Protein AF-A0A482RH76-F1 (afdb_monomer_lite)

Sequence (241 aa):
MILLTIILFGVFLQAEFEDDAPYLKQRLLTRIGVLIIIVFAVILYLVRFCISSNVQNIARGIIYVMVSMLANWRLLYDVNYLTYVRRYAIWEFGHKMLFACFDQHFVRLAVFNVIDTLISSGMSIFIRAGTEEFPYRWVAFTLIWFTVFPFMTELSMRHTFARKCDLYIARMIAEEVTRLHRFVLNSTRDMVIVHGMDASASVLYVSRACGSMLGYHQRDLLHRSLVELVHPQDVWKARVL

Secondary structure (DSSP, 8-state):
-HHHHHHHHHHHHHTTSS---TTHHHHHHHHHHHHHHHHHHHHHHHTTTTS-HHHHHHHHHHHHHHHHHHHHHHHTT-S-HHHHHHHHHHHHHHHHHHHHTT---HHHHHHHHHHHHHHHHHHHHHH-S---S-THHHHHHHHHHHHHHHHHHHHHHHHHHHHHHHHHHHHHHHHHHHHHHHHHHHH-SS--EEE-SSTT-BEEEE-THHHHHHS--HHHHTT-BGGGTS-TTTHHHHTT-

Foldseek 3Di:
DVVVLVVVVVVVVVVPVVDPDPPPVVLVVLVVQLVVLVVVLVVLVVCVVVDDPVVSVVSVVVSLVSNLVSLVVNLVRDPDPVCSLVVVLVVVVSSLVVVVVPDPDLVCSLVVLVVSLVVVVVVVVVPDPDDDDDSCPSSVVSVCCSVVVSVVVVVVVVVVVVVVVVVVVVVVVVVVVVVVVLVVLQPDLDKDFQFDPDLQRFTCFIHCNCCVPVVDGRVVRHRHRPLVVDDPVCSVVVSVD

Structure (mmCIF, N/CA/C/O backbone):
data_AF-A0A482RH76-F1
#
_entry.id   AF-A0A482RH76-F1
#
loop_
_atom_site.group_PDB
_atom_site.id
_atom_site.type_symbol
_atom_site.label_atom_id
_atom_site.label_alt_id
_atom_site.label_comp_id
_atom_site.label_asym_id
_atom_site.label_entity_id
_atom_site.label_seq_id
_atom_site.pdbx_PDB_ins_code
_atom_site.Cartn_x
_atom_site.Cartn_y
_atom_site.Cartn_z
_atom_site.occupancy
_atom_site.B_iso_or_equiv
_atom_site.auth_seq_id
_atom_site.auth_comp_id
_atom_site.auth_asym_id
_atom_site.auth_atom_id
_atom_site.pdbx_PDB_model_num
ATOM 1 N N . MET A 1 1 ? 16.472 -6.129 -4.309 1.00 50.31 1 MET A N 1
ATOM 2 C CA . MET A 1 1 ? 16.147 -5.544 -5.630 1.00 50.31 1 MET A CA 1
ATOM 3 C C . MET A 1 1 ? 17.331 -4.849 -6.290 1.00 50.31 1 MET A C 1
ATOM 5 O O . MET A 1 1 ? 17.736 -5.333 -7.328 1.00 50.31 1 MET A O 1
ATOM 9 N N . ILE A 1 2 ? 17.935 -3.806 -5.702 1.00 52.50 2 ILE A N 1
ATOM 10 C CA . ILE A 1 2 ? 19.075 -3.076 -6.312 1.00 52.50 2 ILE A CA 1
ATOM 11 C C . ILE A 1 2 ? 20.235 -4.014 -6.702 1.00 52.50 2 ILE A C 1
ATOM 13 O O . ILE A 1 2 ? 20.750 -3.935 -7.812 1.00 52.50 2 ILE A O 1
ATOM 17 N N . LEU A 1 3 ? 20.585 -4.960 -5.824 1.00 52.88 3 LEU A N 1
ATOM 18 C CA . LEU A 1 3 ? 21.623 -5.963 -6.090 1.00 52.88 3 LEU A CA 1
ATOM 19 C C . LEU A 1 3 ? 21.294 -6.852 -7.306 1.00 52.88 3 LEU A C 1
ATOM 21 O O . LEU A 1 3 ? 22.168 -7.141 -8.113 1.00 52.88 3 LEU A O 1
ATOM 25 N N . LEU A 1 4 ? 20.023 -7.235 -7.472 1.00 51.69 4 LEU A N 1
ATOM 26 C CA . LEU A 1 4 ? 19.555 -8.048 -8.600 1.00 51.69 4 LEU A CA 1
ATOM 27 C C . LEU A 1 4 ? 19.667 -7.271 -9.920 1.00 51.69 4 LEU A C 1
ATOM 29 O O . LEU A 1 4 ? 20.080 -7.835 -10.927 1.00 51.69 4 LEU A O 1
ATOM 33 N N . THR A 1 5 ? 19.359 -5.970 -9.900 1.00 56.72 5 THR A N 1
ATOM 34 C CA . THR A 1 5 ? 19.525 -5.080 -11.057 1.00 56.72 5 THR A CA 1
ATOM 35 C C . THR A 1 5 ? 20.991 -4.974 -11.475 1.00 56.72 5 THR A C 1
ATOM 37 O O . THR A 1 5 ? 21.294 -5.054 -12.662 1.00 56.72 5 THR A O 1
ATOM 40 N N . ILE A 1 6 ? 21.904 -4.835 -10.509 1.00 62.53 6 ILE A N 1
ATOM 41 C CA . ILE A 1 6 ? 23.349 -4.758 -10.770 1.00 62.53 6 ILE A CA 1
ATOM 42 C C . ILE A 1 6 ? 23.863 -6.075 -11.367 1.00 62.53 6 ILE A C 1
ATOM 44 O O . ILE A 1 6 ? 24.620 -6.049 -12.332 1.00 62.53 6 ILE A O 1
ATOM 48 N N . ILE A 1 7 ? 23.416 -7.221 -10.843 1.00 65.00 7 ILE A N 1
ATOM 49 C CA . ILE A 1 7 ? 23.811 -8.548 -11.338 1.00 65.00 7 ILE A CA 1
ATOM 50 C C . ILE A 1 7 ? 23.298 -8.782 -12.765 1.00 65.00 7 ILE A C 1
ATOM 52 O O . ILE A 1 7 ? 24.076 -9.171 -13.632 1.00 65.00 7 ILE A O 1
ATOM 56 N N . LEU A 1 8 ? 22.020 -8.494 -13.039 1.00 57.03 8 LEU A N 1
ATOM 57 C CA . LEU A 1 8 ? 21.445 -8.605 -14.387 1.00 57.03 8 LEU A CA 1
ATOM 58 C C . LEU A 1 8 ? 22.170 -7.703 -15.393 1.00 57.03 8 LEU A C 1
ATOM 60 O O . LEU A 1 8 ? 22.437 -8.119 -16.519 1.00 57.03 8 LEU A O 1
ATOM 64 N N . PHE A 1 9 ? 22.537 -6.492 -14.975 1.00 64.19 9 PHE A N 1
ATOM 65 C CA . PHE A 1 9 ? 23.311 -5.566 -15.795 1.00 64.19 9 PHE A CA 1
ATOM 66 C C . PHE A 1 9 ? 24.746 -6.062 -16.042 1.00 64.19 9 PHE A C 1
ATOM 68 O O . PHE A 1 9 ? 25.260 -5.929 -17.150 1.00 64.19 9 PHE A O 1
ATOM 75 N N . GLY A 1 10 ? 25.380 -6.684 -15.044 1.00 65.19 10 GLY A N 1
ATOM 76 C CA . GLY A 1 10 ? 26.703 -7.301 -15.174 1.00 65.19 10 GLY A CA 1
ATOM 77 C C . GLY A 1 10 ? 26.719 -8.475 -16.157 1.00 65.19 10 GLY A C 1
ATOM 78 O O . GLY A 1 10 ? 27.551 -8.504 -17.060 1.00 65.19 10 GLY A O 1
ATOM 79 N N . VAL A 1 11 ? 25.749 -9.389 -16.048 1.00 64.62 11 VAL A N 1
ATOM 80 C CA . VAL A 1 11 ? 25.579 -10.512 -16.993 1.00 64.62 11 VAL A CA 1
ATOM 81 C C . VAL A 1 11 ? 25.357 -9.997 -18.418 1.00 64.62 11 VAL A C 1
ATOM 83 O O . VAL A 1 11 ? 25.908 -10.533 -19.378 1.00 64.62 11 VAL A O 1
ATOM 86 N N . PHE A 1 12 ? 24.597 -8.911 -18.561 1.00 62.53 12 PHE A N 1
ATOM 87 C CA . PHE A 1 12 ? 24.351 -8.275 -19.850 1.00 62.53 12 PHE A CA 1
ATOM 88 C C . PHE A 1 12 ? 25.605 -7.630 -20.462 1.00 62.53 12 PHE A C 1
ATOM 90 O O . PHE A 1 12 ? 25.794 -7.700 -21.674 1.00 62.53 12 PHE A O 1
ATOM 97 N N . LEU A 1 13 ? 26.478 -7.029 -19.647 1.00 63.62 13 LEU A N 1
ATOM 98 C CA . LEU A 1 13 ? 27.762 -6.497 -20.116 1.00 63.62 13 LEU A CA 1
ATOM 99 C C . LEU A 1 13 ? 28.722 -7.602 -20.571 1.00 63.62 13 LEU A C 1
ATOM 101 O O . LEU A 1 13 ? 29.500 -7.380 -21.497 1.00 63.62 13 LEU A O 1
ATOM 105 N N . GLN A 1 14 ? 28.669 -8.771 -19.930 1.00 67.00 14 GLN A N 1
ATOM 106 C CA . GLN A 1 14 ? 29.569 -9.888 -20.211 1.00 67.00 14 GLN A CA 1
ATOM 107 C C . GLN A 1 14 ? 29.262 -10.568 -21.554 1.00 67.00 14 GLN A C 1
ATOM 109 O O . GLN A 1 14 ? 30.185 -10.850 -22.310 1.00 67.00 14 GLN A O 1
ATOM 114 N N . ALA A 1 15 ? 27.982 -10.742 -21.897 1.00 62.62 15 ALA A N 1
ATOM 115 C CA . ALA A 1 15 ? 27.530 -11.433 -23.113 1.00 62.62 15 ALA A CA 1
ATOM 116 C C . ALA A 1 15 ? 27.876 -10.728 -24.445 1.00 62.62 15 ALA A C 1
ATOM 118 O O . ALA A 1 15 ? 27.458 -11.169 -25.510 1.00 62.62 15 ALA A O 1
ATOM 119 N N . GLU A 1 16 ? 28.579 -9.597 -24.407 1.00 60.41 16 GLU A N 1
ATOM 120 C CA . GLU A 1 16 ? 28.763 -8.708 -25.557 1.00 60.41 16 GLU A CA 1
ATOM 121 C C . GLU A 1 16 ? 30.240 -8.332 -25.786 1.00 60.41 16 GLU A C 1
ATOM 123 O O . GLU A 1 16 ? 30.539 -7.432 -26.573 1.00 60.41 16 GLU A O 1
ATOM 128 N N . PHE A 1 17 ? 31.163 -8.984 -25.071 1.00 61.78 17 PHE A N 1
ATOM 129 C CA . PHE A 1 17 ? 32.606 -8.962 -25.351 1.00 61.78 17 PHE A CA 1
ATOM 130 C C . PHE A 1 17 ? 33.061 -10.133 -26.233 1.00 61.78 17 PHE A C 1
ATOM 132 O O . PHE A 1 17 ? 34.193 -10.120 -26.702 1.00 61.78 17 PHE A O 1
ATOM 139 N N . GLU A 1 18 ? 32.193 -11.118 -26.473 1.00 62.50 18 GLU A N 1
ATOM 140 C CA . GLU A 1 18 ? 32.505 -12.297 -27.293 1.00 62.50 18 GLU A CA 1
ATOM 141 C C . GLU A 1 18 ? 32.272 -12.073 -28.801 1.00 62.50 18 GLU A C 1
ATOM 143 O O . GLU A 1 18 ? 32.766 -12.851 -29.609 1.00 62.50 18 GLU A O 1
ATOM 148 N N . ASP A 1 19 ? 31.576 -10.998 -29.195 1.00 62.03 19 ASP A N 1
ATOM 149 C CA . ASP A 1 19 ? 31.253 -10.703 -30.598 1.00 62.03 19 ASP A CA 1
ATOM 150 C C . ASP A 1 19 ? 32.249 -9.709 -31.226 1.00 62.03 19 ASP A C 1
ATOM 152 O O . ASP A 1 19 ? 32.269 -8.524 -30.879 1.00 62.03 19 ASP A O 1
ATOM 156 N N . ASP A 1 20 ? 32.999 -10.166 -32.233 1.00 63.78 20 ASP A N 1
ATOM 157 C CA . ASP A 1 20 ? 33.937 -9.382 -33.060 1.00 63.78 20 ASP A CA 1
ATOM 158 C C . ASP A 1 20 ? 33.186 -8.528 -34.115 1.00 63.78 20 ASP A C 1
ATOM 160 O O . ASP A 1 20 ? 33.391 -8.599 -35.328 1.00 63.78 20 ASP A O 1
ATOM 164 N N . ALA A 1 21 ? 32.193 -7.768 -33.648 1.00 64.31 21 ALA A N 1
ATOM 165 C CA . ALA A 1 21 ? 31.202 -7.115 -34.493 1.00 64.31 21 ALA A CA 1
ATOM 166 C C . ALA A 1 21 ? 31.658 -5.739 -35.030 1.00 64.31 21 ALA A C 1
ATOM 168 O O . ALA A 1 21 ? 32.340 -4.973 -34.334 1.00 64.31 21 ALA A O 1
ATOM 169 N N . PRO A 1 22 ? 31.204 -5.344 -36.238 1.00 67.88 22 PRO A N 1
ATOM 170 C CA . PRO A 1 22 ? 31.383 -3.983 -36.735 1.00 67.88 22 PRO A CA 1
ATOM 171 C C . PRO A 1 22 ? 30.736 -2.966 -35.773 1.00 67.88 22 PRO A C 1
ATOM 173 O O . PRO A 1 22 ? 29.743 -3.261 -35.108 1.00 67.88 22 PRO A O 1
ATOM 176 N N . TYR A 1 23 ? 31.294 -1.751 -35.706 1.00 74.31 23 TYR A N 1
ATOM 177 C CA . TYR A 1 23 ? 30.846 -0.646 -34.831 1.00 74.31 23 TYR A CA 1
ATOM 178 C C . TYR A 1 23 ? 31.166 -0.785 -33.328 1.00 74.31 23 TYR A C 1
ATOM 180 O O . TYR A 1 23 ? 30.515 -0.159 -32.484 1.00 74.31 23 TYR A O 1
ATOM 188 N N . LEU A 1 24 ? 32.224 -1.530 -32.973 1.00 77.81 24 LEU A N 1
ATOM 189 C CA . LEU A 1 24 ? 32.709 -1.678 -31.591 1.00 77.81 24 LEU A CA 1
ATOM 190 C C . LEU A 1 24 ? 32.857 -0.330 -30.855 1.00 77.81 24 LEU A C 1
ATOM 192 O O . LEU A 1 24 ? 32.425 -0.201 -29.711 1.00 77.81 24 LEU A O 1
ATOM 196 N N . LYS A 1 25 ? 33.404 0.702 -31.519 1.00 80.00 25 LYS A N 1
ATOM 197 C CA . LYS A 1 25 ? 33.604 2.038 -30.924 1.00 80.00 25 LYS A CA 1
ATOM 198 C C . LYS A 1 25 ? 32.284 2.708 -30.522 1.00 80.00 25 LYS A C 1
ATOM 200 O O . LYS A 1 25 ? 32.189 3.213 -29.405 1.00 80.00 25 LYS A O 1
ATOM 205 N N . GLN A 1 26 ? 31.263 2.697 -31.388 1.00 80.62 26 GLN A N 1
ATOM 206 C CA . GLN A 1 26 ? 29.951 3.270 -31.055 1.00 80.62 26 GLN A CA 1
ATOM 207 C C . GLN A 1 26 ? 29.268 2.491 -29.922 1.00 80.62 26 GLN A C 1
ATOM 209 O O . GLN A 1 26 ? 28.715 3.099 -29.004 1.00 80.62 26 GLN A O 1
ATOM 214 N N . ARG A 1 27 ? 29.363 1.155 -29.930 1.00 75.19 27 ARG A N 1
ATOM 215 C CA . ARG A 1 27 ? 28.815 0.306 -28.858 1.00 75.19 27 ARG A CA 1
ATOM 216 C C . ARG A 1 27 ? 29.470 0.623 -27.513 1.00 75.19 27 ARG A C 1
ATOM 218 O O . ARG A 1 27 ? 28.772 0.841 -26.525 1.00 75.19 27 ARG A O 1
ATOM 225 N N . LEU A 1 28 ? 30.794 0.751 -27.483 1.00 79.81 28 LEU A N 1
ATOM 226 C CA . LEU A 1 28 ? 31.550 1.056 -26.268 1.00 79.81 28 LEU A CA 1
ATOM 227 C C . LEU A 1 28 ? 31.224 2.457 -25.718 1.00 79.81 28 LEU A C 1
ATOM 229 O O . LEU A 1 28 ? 31.026 2.610 -24.513 1.00 79.81 28 LEU A O 1
ATOM 233 N N . LEU A 1 29 ? 31.043 3.450 -26.598 1.00 83.00 29 LEU A N 1
ATOM 234 C CA . LEU A 1 29 ? 30.601 4.797 -26.220 1.00 83.00 29 LEU A CA 1
ATOM 235 C C . LEU A 1 29 ? 29.219 4.781 -25.541 1.00 83.00 29 LEU A C 1
ATOM 237 O O . LEU A 1 29 ? 29.040 5.384 -24.483 1.00 83.00 29 LEU A O 1
ATOM 241 N N . THR A 1 30 ? 28.250 4.047 -26.102 1.00 78.69 30 THR A N 1
ATOM 242 C CA . THR A 1 30 ? 26.908 3.944 -25.496 1.00 78.69 30 THR A CA 1
ATOM 243 C C . THR A 1 30 ? 26.938 3.276 -24.120 1.00 78.69 30 THR A C 1
ATOM 245 O O . THR A 1 30 ? 26.203 3.693 -23.227 1.00 78.69 30 THR A O 1
ATOM 248 N N . ARG A 1 31 ? 27.828 2.296 -23.899 1.00 74.44 31 ARG A N 1
ATOM 249 C CA . ARG A 1 31 ? 28.002 1.637 -22.590 1.00 74.44 31 ARG A CA 1
ATOM 250 C C . ARG A 1 31 ? 28.538 2.595 -21.532 1.00 74.44 31 ARG A C 1
ATOM 252 O O . ARG A 1 31 ? 28.008 2.623 -20.424 1.00 74.44 31 ARG A O 1
ATOM 259 N N . ILE A 1 32 ? 29.552 3.389 -21.880 1.00 83.50 32 ILE A N 1
ATOM 260 C CA . ILE A 1 32 ? 30.093 4.418 -20.983 1.00 83.50 32 ILE A CA 1
ATOM 261 C C . ILE A 1 32 ? 28.985 5.413 -20.617 1.00 83.50 32 ILE A C 1
ATOM 263 O O . ILE A 1 32 ? 28.810 5.719 -19.440 1.00 83.50 32 ILE A O 1
ATOM 267 N N . GLY A 1 33 ? 28.171 5.835 -21.591 1.00 83.38 33 GLY A N 1
ATOM 268 C CA . GLY A 1 33 ? 27.012 6.698 -21.346 1.00 83.38 33 GLY A CA 1
ATOM 269 C C . GLY A 1 33 ? 26.011 6.101 -20.348 1.00 83.38 33 GLY A C 1
ATOM 270 O O . GLY A 1 33 ? 25.622 6.767 -19.391 1.00 83.38 33 GLY A O 1
ATOM 271 N N . VAL A 1 34 ? 25.638 4.827 -20.513 1.00 77.00 34 VAL A N 1
ATOM 272 C CA . VAL A 1 34 ? 24.707 4.146 -19.593 1.00 77.00 34 VAL A CA 1
ATOM 273 C C . VAL A 1 34 ? 25.301 3.998 -18.188 1.00 77.00 34 VAL A C 1
ATOM 275 O O . VAL A 1 34 ? 24.602 4.245 -17.207 1.00 77.00 34 VAL A O 1
ATOM 278 N N . LEU A 1 35 ? 26.587 3.653 -18.066 1.00 79.75 35 LEU A N 1
ATOM 279 C CA . LEU A 1 35 ? 27.270 3.562 -16.769 1.00 79.75 35 LEU A CA 1
ATOM 280 C C . LEU A 1 35 ? 27.289 4.906 -16.037 1.00 79.75 35 LEU A C 1
ATOM 282 O O . LEU A 1 35 ? 26.972 4.950 -14.850 1.00 79.75 35 LEU A O 1
ATOM 286 N N . ILE A 1 36 ? 27.597 6.000 -16.741 1.00 85.69 36 ILE A N 1
ATOM 287 C CA . ILE A 1 36 ? 27.570 7.355 -16.173 1.00 85.69 36 ILE A CA 1
ATOM 288 C C . ILE A 1 36 ? 26.179 7.670 -15.619 1.00 85.69 36 ILE A C 1
ATOM 290 O O . ILE A 1 36 ? 26.059 8.173 -14.502 1.00 85.69 36 ILE A O 1
ATOM 294 N N . ILE A 1 37 ? 25.121 7.328 -16.357 1.00 81.81 37 ILE A N 1
ATOM 295 C CA . ILE A 1 37 ? 23.750 7.591 -15.916 1.00 81.81 37 ILE A CA 1
ATOM 296 C C . ILE A 1 37 ? 23.359 6.730 -14.712 1.00 81.81 37 ILE A C 1
ATOM 298 O O . ILE A 1 37 ? 22.716 7.233 -13.792 1.00 81.81 37 ILE A O 1
ATOM 302 N N . ILE A 1 38 ? 23.770 5.460 -14.667 1.00 76.62 38 ILE A N 1
ATOM 303 C CA . ILE A 1 38 ? 23.531 4.596 -13.502 1.00 76.62 38 ILE A CA 1
ATOM 304 C C . ILE A 1 38 ? 24.243 5.154 -12.268 1.00 76.62 38 ILE A C 1
ATOM 306 O O . ILE A 1 38 ? 23.627 5.265 -11.209 1.00 76.62 38 ILE A O 1
ATOM 310 N N . VAL A 1 39 ? 25.512 5.551 -12.397 1.00 82.88 39 VAL A N 1
ATOM 311 C CA . VAL A 1 39 ? 26.271 6.174 -11.301 1.00 82.88 39 VAL A CA 1
ATOM 312 C C . VAL A 1 39 ? 25.574 7.451 -10.832 1.00 82.88 39 VAL A C 1
ATOM 314 O O . VAL A 1 39 ? 25.370 7.637 -9.634 1.00 82.88 39 VAL A O 1
ATOM 317 N N . PHE A 1 40 ? 25.124 8.293 -11.761 1.00 85.81 40 PHE A N 1
ATOM 318 C CA . PHE A 1 40 ? 24.372 9.503 -11.443 1.00 85.81 40 PHE A CA 1
ATOM 319 C C . PHE A 1 40 ? 23.042 9.202 -10.725 1.00 85.81 40 PHE A C 1
ATOM 321 O O . PHE A 1 40 ? 22.706 9.862 -9.740 1.00 85.81 40 PHE A O 1
ATOM 328 N N . ALA A 1 41 ? 22.316 8.162 -11.142 1.00 78.25 41 ALA A N 1
ATOM 329 C CA . ALA A 1 41 ? 21.089 7.715 -10.484 1.00 78.25 41 ALA A CA 1
ATOM 330 C C . ALA A 1 41 ? 21.346 7.210 -9.053 1.00 78.25 41 ALA A C 1
ATOM 332 O O . ALA A 1 41 ? 20.572 7.511 -8.142 1.00 78.25 41 ALA A O 1
ATOM 333 N N . VAL A 1 42 ? 22.453 6.492 -8.831 1.00 79.94 42 VAL A N 1
ATOM 334 C CA . VAL A 1 42 ? 22.886 6.051 -7.495 1.00 79.94 42 VAL A CA 1
ATOM 335 C C . VAL A 1 42 ? 23.246 7.249 -6.614 1.00 79.94 42 VAL A C 1
ATOM 337 O O . VAL A 1 42 ? 22.816 7.301 -5.463 1.00 79.94 42 VAL A O 1
ATOM 340 N N . ILE A 1 43 ? 23.964 8.243 -7.144 1.00 85.62 43 ILE A N 1
ATOM 341 C CA . ILE A 1 43 ? 24.292 9.476 -6.411 1.00 85.62 43 ILE A CA 1
ATOM 342 C C . ILE A 1 43 ? 23.011 10.208 -5.996 1.00 85.62 43 ILE A C 1
ATOM 344 O O . ILE A 1 43 ? 22.848 10.547 -4.825 1.00 85.62 43 ILE A O 1
ATOM 348 N N . LEU A 1 44 ? 22.057 10.388 -6.913 1.00 82.50 44 LEU A N 1
ATOM 349 C CA . LEU A 1 44 ? 20.768 11.007 -6.592 1.00 82.50 44 LEU A CA 1
ATOM 350 C C . LEU A 1 44 ? 19.981 10.224 -5.538 1.00 82.50 44 LEU A C 1
ATOM 352 O O . LEU A 1 44 ? 19.305 10.824 -4.702 1.00 82.50 44 LEU A O 1
ATOM 356 N N . TYR A 1 45 ? 20.082 8.895 -5.545 1.00 78.56 45 TYR A N 1
ATOM 357 C CA . TYR A 1 45 ? 19.478 8.058 -4.515 1.00 78.56 45 TYR A CA 1
ATOM 358 C C . TYR A 1 45 ? 20.143 8.250 -3.144 1.00 78.56 45 TYR A C 1
ATOM 360 O O . TYR A 1 45 ? 19.438 8.331 -2.138 1.00 78.56 45 TYR A O 1
ATOM 368 N N . LEU A 1 46 ? 21.473 8.360 -3.086 1.00 83.81 46 LEU A N 1
ATOM 369 C CA . LEU A 1 46 ? 22.206 8.600 -1.837 1.00 83.81 46 LEU A CA 1
ATOM 370 C C . LEU A 1 46 ? 21.905 9.989 -1.254 1.00 83.81 46 LEU A C 1
ATOM 372 O O . LEU A 1 46 ? 21.732 10.126 -0.046 1.00 83.81 46 LEU A O 1
ATOM 376 N N . VAL A 1 47 ? 21.759 11.004 -2.109 1.00 89.31 47 VAL A N 1
ATOM 377 C CA . VAL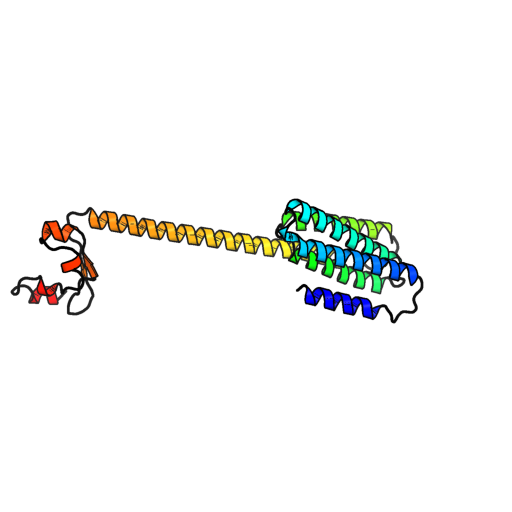 A 1 47 ? 21.508 12.401 -1.706 1.00 89.31 47 VAL A CA 1
ATOM 378 C C . VAL A 1 47 ? 20.005 12.702 -1.535 1.00 89.31 47 VAL A C 1
ATOM 380 O O . VAL A 1 47 ? 19.602 13.835 -1.277 1.00 89.31 47 VAL A O 1
ATOM 383 N N . ARG A 1 48 ? 19.132 11.685 -1.593 1.00 85.69 48 ARG A N 1
ATOM 384 C CA . ARG A 1 48 ? 17.665 11.847 -1.516 1.00 85.69 48 ARG A CA 1
ATOM 385 C C . ARG A 1 48 ? 17.145 12.518 -0.238 1.00 85.69 48 ARG A C 1
ATOM 387 O O . ARG A 1 48 ? 15.995 12.931 -0.197 1.00 85.69 48 ARG A O 1
ATOM 394 N N . PHE A 1 49 ? 17.931 12.575 0.829 1.00 86.12 49 PHE A N 1
ATOM 395 C CA . PHE A 1 49 ? 17.507 13.241 2.063 1.00 86.12 49 PHE A CA 1
ATOM 396 C C . PHE A 1 49 ? 17.772 14.751 2.036 1.00 86.12 49 PHE A C 1
ATOM 398 O O . PHE A 1 49 ? 17.159 15.486 2.800 1.00 86.12 49 PHE A O 1
ATOM 405 N N . CYS A 1 50 ? 18.629 15.218 1.124 1.00 92.88 50 CYS A N 1
ATOM 406 C CA . CYS A 1 50 ? 19.023 16.623 1.017 1.00 92.88 50 CYS A CA 1
ATOM 407 C C . CYS A 1 50 ? 18.263 17.385 -0.083 1.00 92.88 50 CYS A C 1
ATOM 409 O O . CYS A 1 50 ? 18.357 18.606 -0.159 1.00 92.88 50 CYS A O 1
ATOM 411 N N . ILE A 1 51 ? 17.540 16.684 -0.963 1.00 88.88 51 ILE A N 1
ATOM 412 C CA . ILE A 1 51 ? 16.902 17.262 -2.156 1.00 88.88 51 ILE A CA 1
ATOM 413 C C . ILE A 1 51 ? 15.382 17.249 -1.978 1.00 88.88 51 ILE A C 1
ATOM 415 O O . ILE A 1 51 ? 14.823 16.258 -1.513 1.00 88.88 51 ILE A O 1
ATOM 419 N N . SER A 1 52 ? 14.691 18.311 -2.401 1.00 90.12 52 SER A N 1
ATOM 420 C CA . SER A 1 52 ? 13.224 18.354 -2.382 1.00 90.12 52 SER A CA 1
ATOM 421 C C . SER A 1 52 ? 12.606 17.263 -3.271 1.00 90.12 52 SER A C 1
ATOM 423 O O . SER A 1 52 ? 13.137 16.910 -4.328 1.00 90.12 52 SER A O 1
ATOM 425 N N . SER A 1 53 ? 11.454 16.726 -2.862 1.00 79.88 53 SER A N 1
ATOM 426 C CA . SER A 1 53 ? 10.778 15.625 -3.567 1.00 79.88 53 SER A CA 1
ATOM 427 C C . SER A 1 53 ? 10.469 15.956 -5.033 1.00 79.88 53 SER A C 1
ATOM 429 O O . SER A 1 53 ? 10.616 15.104 -5.907 1.00 79.88 53 SER A O 1
ATOM 431 N N . ASN A 1 54 ? 10.116 17.208 -5.334 1.00 77.81 54 ASN A N 1
ATOM 432 C CA . ASN A 1 54 ? 9.837 17.660 -6.699 1.00 77.81 54 ASN A CA 1
ATOM 433 C C . ASN A 1 54 ? 11.076 17.604 -7.601 1.00 77.81 54 ASN A C 1
ATOM 435 O O . ASN A 1 54 ? 10.992 17.094 -8.718 1.00 77.81 54 ASN A O 1
ATOM 439 N N . VAL A 1 55 ? 12.232 18.061 -7.110 1.00 81.31 55 VAL A N 1
ATOM 440 C CA . VAL A 1 55 ? 13.488 18.045 -7.876 1.00 81.31 55 VAL A CA 1
ATOM 441 C C . VAL A 1 55 ? 13.956 16.612 -8.116 1.00 81.31 55 VAL A C 1
ATOM 443 O O . VAL A 1 55 ? 14.374 16.283 -9.224 1.00 81.31 55 VAL A O 1
ATOM 446 N N . GLN A 1 56 ? 13.807 15.726 -7.125 1.00 76.44 56 GLN A N 1
ATOM 447 C CA . GLN A 1 56 ? 14.114 14.304 -7.305 1.00 76.44 56 GLN A CA 1
ATOM 448 C C . GLN A 1 56 ? 13.265 13.664 -8.399 1.00 76.44 56 GLN A C 1
ATOM 450 O O . GLN A 1 56 ? 13.781 12.895 -9.205 1.00 76.44 56 GLN A O 1
ATOM 455 N N . ASN A 1 57 ? 11.974 13.987 -8.447 1.00 71.88 57 ASN A N 1
ATOM 456 C CA . ASN A 1 57 ? 11.066 13.433 -9.446 1.00 71.88 57 ASN A CA 1
ATOM 457 C C . ASN A 1 57 ? 11.432 13.895 -10.862 1.00 71.88 57 ASN A C 1
ATOM 459 O O . ASN A 1 57 ? 11.476 13.077 -11.778 1.00 71.88 57 ASN A O 1
ATOM 463 N N . ILE A 1 58 ? 11.756 15.181 -11.033 1.00 77.12 58 ILE A N 1
ATOM 464 C CA . ILE A 1 58 ? 12.199 15.723 -12.325 1.00 77.12 58 ILE A CA 1
ATOM 465 C C . ILE A 1 58 ? 13.518 15.069 -12.753 1.00 77.12 58 ILE A C 1
ATOM 467 O O . ILE A 1 58 ? 13.629 14.588 -13.878 1.00 77.12 58 ILE A O 1
ATOM 471 N N . ALA A 1 59 ? 14.497 14.982 -11.847 1.00 79.12 59 ALA A N 1
ATOM 472 C CA . ALA A 1 59 ? 15.795 14.378 -12.137 1.00 79.12 59 ALA A CA 1
ATOM 473 C C . ALA A 1 59 ? 15.676 12.894 -12.530 1.00 79.12 59 ALA A C 1
ATOM 475 O O . ALA A 1 59 ? 16.317 12.456 -13.484 1.00 79.12 59 ALA A O 1
ATOM 476 N N . ARG A 1 60 ? 14.808 12.130 -11.851 1.00 74.50 60 ARG A N 1
ATOM 477 C CA . ARG A 1 60 ? 14.504 10.734 -12.212 1.00 74.50 60 ARG A CA 1
ATOM 478 C C . ARG A 1 60 ? 13.866 10.626 -13.596 1.00 74.50 60 ARG A C 1
ATOM 480 O O . ARG A 1 60 ? 14.253 9.746 -14.359 1.00 74.50 60 ARG A O 1
ATOM 487 N N . GLY A 1 61 ? 12.938 11.526 -13.928 1.00 72.75 61 GLY A N 1
ATOM 488 C CA . GLY A 1 61 ? 12.333 11.589 -15.260 1.00 72.75 61 GLY A CA 1
ATOM 489 C C . GLY A 1 61 ? 13.372 11.837 -16.357 1.00 72.75 61 GLY A C 1
ATOM 490 O O . GLY A 1 61 ? 13.403 11.113 -17.348 1.00 72.75 61 GLY A O 1
ATOM 491 N N . ILE A 1 62 ? 14.280 12.797 -16.150 1.00 77.31 62 ILE A N 1
ATOM 492 C CA . ILE A 1 62 ? 15.361 13.112 -17.101 1.00 77.31 62 ILE A CA 1
ATOM 493 C C . ILE A 1 62 ? 16.303 11.918 -17.284 1.00 77.31 62 ILE A C 1
ATOM 495 O O . ILE A 1 62 ? 16.600 11.545 -18.418 1.00 77.31 62 ILE A O 1
ATOM 499 N N . ILE A 1 63 ? 16.740 11.294 -16.185 1.00 78.19 63 ILE A N 1
ATOM 500 C CA . ILE A 1 63 ? 17.582 10.091 -16.222 1.00 78.19 63 ILE A CA 1
ATOM 501 C C . ILE A 1 63 ? 16.925 8.997 -17.054 1.00 78.19 63 ILE A C 1
ATOM 503 O O . ILE A 1 63 ? 17.570 8.428 -17.930 1.00 78.19 63 ILE A O 1
ATOM 507 N N . TYR A 1 64 ? 15.645 8.723 -16.809 1.00 70.19 64 TYR A N 1
ATOM 508 C CA . TYR A 1 64 ? 14.920 7.689 -17.532 1.00 70.19 64 TYR A CA 1
ATOM 509 C C . TYR A 1 64 ? 14.890 7.976 -19.034 1.00 70.19 64 TYR A C 1
ATOM 511 O O . TYR A 1 64 ? 15.205 7.097 -19.837 1.00 70.19 64 TYR A O 1
ATOM 519 N N . VAL A 1 65 ? 14.536 9.206 -19.422 1.00 72.56 65 VAL A N 1
ATOM 520 C CA . VAL A 1 65 ? 14.495 9.606 -20.835 1.00 72.56 65 VAL A CA 1
ATOM 521 C C . VAL A 1 65 ? 15.875 9.438 -21.468 1.00 72.56 65 VAL A C 1
ATOM 523 O O . VAL A 1 65 ? 15.978 8.852 -22.541 1.00 72.56 65 VAL A O 1
ATOM 526 N N . MET A 1 66 ? 16.947 9.850 -20.785 1.00 75.38 66 MET A N 1
ATOM 527 C CA . MET A 1 66 ? 18.314 9.672 -21.283 1.00 75.38 66 MET A CA 1
ATOM 528 C C . MET A 1 66 ? 18.709 8.198 -21.443 1.00 75.38 66 MET A C 1
ATOM 530 O O . MET A 1 66 ? 19.311 7.847 -22.457 1.00 75.38 66 MET A O 1
ATOM 534 N N . VAL A 1 67 ? 18.353 7.321 -20.496 1.00 74.44 67 VAL A N 1
ATOM 535 C CA . VAL A 1 67 ? 18.602 5.872 -20.619 1.00 74.44 67 VAL A CA 1
ATOM 536 C C . VAL A 1 67 ? 17.812 5.280 -21.785 1.00 74.44 67 VAL A C 1
ATOM 538 O O . VAL A 1 67 ? 18.379 4.514 -22.561 1.00 74.44 67 VAL A O 1
ATOM 541 N N . SER A 1 68 ? 16.538 5.653 -21.946 1.00 70.56 68 SER A N 1
ATOM 542 C CA . SER A 1 68 ? 15.694 5.197 -23.061 1.00 70.56 68 SER A CA 1
ATOM 543 C C . SER A 1 68 ? 16.263 5.659 -24.410 1.00 70.56 68 SER A C 1
ATOM 545 O O . SER A 1 68 ? 16.420 4.859 -25.333 1.00 70.56 68 SER A O 1
ATOM 547 N N . MET A 1 69 ? 16.694 6.921 -24.512 1.00 70.81 69 MET A N 1
ATOM 548 C CA . MET A 1 69 ? 17.335 7.458 -25.717 1.00 70.81 69 MET A CA 1
ATOM 549 C C . MET A 1 69 ? 18.658 6.758 -26.038 1.00 70.81 69 MET A C 1
ATOM 551 O O . MET A 1 69 ? 18.876 6.396 -27.189 1.00 70.81 69 MET A O 1
ATOM 555 N N . LEU A 1 70 ? 19.529 6.523 -25.051 1.00 72.00 70 LEU A N 1
ATOM 556 C CA . LEU A 1 70 ? 20.797 5.811 -25.262 1.00 72.00 70 LEU A CA 1
ATOM 557 C C . LEU A 1 70 ? 20.593 4.340 -25.623 1.00 72.00 70 LEU A C 1
ATOM 559 O O . LEU A 1 70 ? 21.342 3.804 -26.440 1.00 72.00 70 LEU A O 1
ATOM 563 N N . ALA A 1 71 ? 19.578 3.696 -25.048 1.00 67.19 71 ALA A N 1
ATOM 564 C CA . ALA A 1 71 ? 19.194 2.341 -25.415 1.00 67.19 71 ALA A CA 1
ATOM 565 C C . ALA A 1 71 ? 18.723 2.288 -26.875 1.00 67.19 71 ALA A C 1
ATOM 567 O O . ALA A 1 71 ? 19.253 1.501 -27.656 1.00 67.19 71 ALA A O 1
ATOM 568 N N . ASN A 1 72 ? 17.820 3.191 -27.272 1.00 66.62 72 ASN A N 1
ATOM 569 C CA . ASN A 1 72 ? 17.370 3.336 -28.659 1.00 66.62 72 ASN A CA 1
ATOM 570 C C . ASN A 1 72 ? 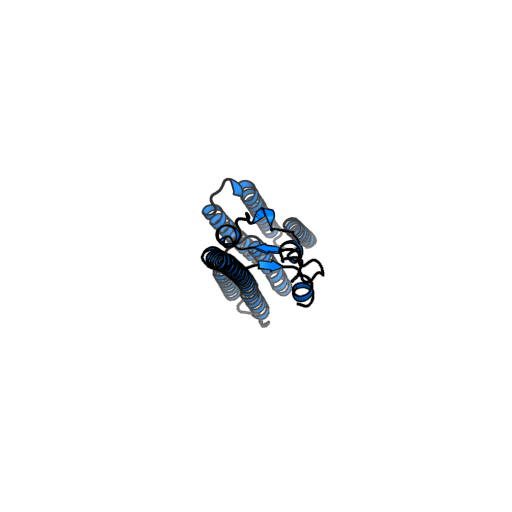18.527 3.673 -29.614 1.00 66.62 72 ASN A C 1
ATOM 572 O O . ASN A 1 72 ? 18.621 3.099 -30.696 1.00 66.62 72 ASN A O 1
ATOM 576 N N . TRP A 1 73 ? 19.452 4.542 -29.197 1.00 71.50 73 TRP A N 1
ATOM 577 C CA . TRP A 1 73 ? 20.641 4.897 -29.972 1.00 71.50 73 TRP A CA 1
ATOM 578 C C . TRP A 1 73 ? 21.559 3.698 -30.205 1.00 71.50 73 TRP A C 1
ATOM 580 O O . TRP A 1 73 ? 22.056 3.495 -31.308 1.00 71.50 73 TRP A O 1
ATOM 590 N N . ARG A 1 74 ? 21.782 2.870 -29.181 1.00 69.69 74 ARG A N 1
ATOM 591 C CA . ARG A 1 74 ? 22.595 1.653 -29.295 1.00 69.69 74 ARG A CA 1
ATOM 592 C C . ARG A 1 74 ? 21.989 0.645 -30.269 1.00 69.69 74 ARG A C 1
ATOM 594 O O . ARG A 1 74 ? 22.724 -0.021 -30.994 1.00 69.69 74 ARG A O 1
ATOM 601 N N . LEU A 1 75 ? 20.665 0.555 -30.298 1.00 64.69 75 LEU A N 1
ATOM 602 C CA . LEU A 1 75 ? 19.932 -0.403 -31.122 1.00 64.69 75 LEU A CA 1
ATOM 603 C C . LEU A 1 75 ? 20.022 -0.122 -32.628 1.00 64.69 75 LEU A C 1
ATOM 605 O O . LEU A 1 75 ? 19.849 -1.047 -33.416 1.00 64.69 75 LEU A O 1
ATOM 609 N N . LEU A 1 76 ? 20.370 1.105 -33.035 1.00 65.00 76 LEU A N 1
ATOM 610 C CA . LEU A 1 76 ? 20.662 1.445 -34.437 1.00 65.00 76 LEU A CA 1
ATOM 611 C C . LEU A 1 76 ? 21.883 0.701 -35.004 1.00 65.00 76 LEU A C 1
ATOM 613 O O . LEU A 1 76 ? 22.026 0.612 -36.220 1.00 65.00 76 LEU A O 1
ATOM 617 N N . TYR A 1 77 ? 22.748 0.158 -34.144 1.00 67.56 77 TYR A N 1
ATOM 618 C CA . TYR A 1 77 ? 24.001 -0.491 -34.536 1.00 67.56 77 TYR A CA 1
ATOM 619 C C . TYR A 1 77 ? 23.962 -2.024 -34.410 1.00 67.56 77 TYR A C 1
ATOM 621 O O . TYR A 1 77 ? 25.020 -2.662 -34.454 1.00 67.56 77 TYR A O 1
ATOM 629 N N . ASP A 1 78 ? 22.785 -2.636 -34.212 1.00 66.69 78 ASP A N 1
ATOM 630 C CA . ASP A 1 78 ? 22.646 -4.099 -34.179 1.00 66.69 78 ASP A CA 1
ATOM 631 C C . ASP A 1 78 ? 22.262 -4.658 -35.559 1.00 66.69 78 ASP A C 1
ATOM 633 O O . ASP A 1 78 ? 21.316 -4.200 -36.203 1.00 66.69 78 ASP A O 1
ATOM 637 N N . VAL A 1 79 ? 23.031 -5.641 -36.035 1.00 63.94 79 VAL A N 1
ATOM 638 C CA . VAL A 1 79 ? 22.946 -6.148 -37.419 1.00 63.94 79 VAL A CA 1
ATOM 639 C C . VAL A 1 79 ? 21.796 -7.152 -37.571 1.00 63.94 79 VAL A C 1
ATOM 641 O O . VAL A 1 79 ? 21.175 -7.232 -38.629 1.00 63.94 79 VAL A O 1
ATOM 644 N N . ASN A 1 80 ? 21.456 -7.882 -36.501 1.00 73.19 80 ASN A N 1
ATOM 645 C CA . ASN A 1 80 ? 20.434 -8.931 -36.516 1.00 73.19 80 ASN A CA 1
ATOM 646 C C . ASN A 1 80 ? 19.082 -8.447 -35.969 1.00 73.19 80 ASN A C 1
ATOM 648 O O . ASN A 1 80 ? 18.946 -8.177 -34.777 1.00 73.19 80 ASN A O 1
ATOM 652 N N . TYR A 1 81 ? 18.050 -8.420 -36.823 1.00 62.91 81 TYR A N 1
ATOM 653 C CA . TYR A 1 81 ? 16.708 -7.924 -36.475 1.00 62.91 81 TYR A CA 1
ATOM 654 C C . TYR A 1 81 ? 15.995 -8.753 -35.393 1.00 62.91 81 TYR A C 1
ATOM 656 O O . TYR A 1 81 ? 15.378 -8.202 -34.484 1.00 62.91 81 TYR A O 1
ATOM 664 N N . LEU A 1 82 ? 16.098 -10.083 -35.448 1.00 58.81 82 LEU A N 1
ATOM 665 C CA . LEU A 1 82 ? 15.430 -10.954 -34.474 1.00 58.81 82 LEU A CA 1
ATOM 666 C C . LEU A 1 82 ? 16.041 -10.793 -33.071 1.00 58.81 82 LEU A C 1
ATOM 668 O O . LEU A 1 82 ? 15.343 -10.697 -32.059 1.00 58.81 82 LEU A O 1
ATOM 672 N N . THR A 1 83 ? 17.371 -10.698 -33.030 1.00 64.62 83 THR A N 1
ATOM 673 C CA . THR A 1 83 ? 18.142 -10.392 -31.824 1.00 64.62 83 THR A CA 1
ATOM 674 C C . THR A 1 83 ? 17.818 -8.985 -31.315 1.00 64.62 83 THR A C 1
ATOM 676 O O . THR A 1 83 ? 17.691 -8.795 -30.106 1.00 64.62 83 THR A O 1
ATOM 679 N N . TYR A 1 84 ? 17.580 -8.035 -32.226 1.00 66.62 84 TYR A N 1
ATOM 680 C CA . TYR A 1 84 ? 17.130 -6.673 -31.935 1.00 66.62 84 TYR A CA 1
ATOM 681 C C . TYR A 1 84 ? 15.773 -6.645 -31.218 1.00 66.62 84 TYR A C 1
ATOM 683 O O . TYR A 1 84 ? 15.692 -6.072 -30.133 1.00 66.62 84 TYR A O 1
ATOM 691 N N . VAL A 1 85 ? 14.737 -7.322 -31.733 1.00 61.94 85 VAL A N 1
ATOM 692 C CA . VAL A 1 85 ? 13.396 -7.311 -31.107 1.00 61.94 85 VAL A CA 1
ATOM 693 C C . VAL A 1 85 ? 13.442 -7.927 -29.709 1.00 61.94 85 VAL A C 1
ATOM 695 O O . VAL A 1 85 ? 12.884 -7.380 -28.757 1.00 61.94 85 VAL A O 1
ATOM 698 N N . ARG A 1 86 ? 14.158 -9.046 -29.553 1.00 62.19 86 ARG A N 1
ATOM 699 C CA . ARG A 1 86 ? 14.247 -9.750 -28.268 1.00 62.19 86 ARG A CA 1
ATOM 700 C C . ARG A 1 86 ? 15.044 -8.963 -27.226 1.00 62.19 86 ARG A C 1
ATOM 702 O O . ARG A 1 86 ? 14.606 -8.865 -26.082 1.00 62.19 86 ARG A O 1
ATOM 709 N N . ARG A 1 87 ? 16.199 -8.397 -27.600 1.00 64.56 87 ARG A N 1
ATOM 710 C CA . ARG A 1 87 ? 17.022 -7.579 -26.690 1.00 64.56 87 ARG A CA 1
ATOM 711 C C . ARG A 1 87 ? 16.307 -6.283 -26.312 1.00 64.56 87 ARG A C 1
ATOM 713 O O . ARG A 1 87 ? 16.354 -5.905 -25.144 1.00 64.56 87 ARG A O 1
ATOM 720 N N . TYR A 1 88 ? 15.600 -5.662 -27.257 1.00 67.69 88 TYR A N 1
ATOM 721 C CA . TYR A 1 88 ? 14.794 -4.471 -27.001 1.00 67.69 88 TYR A CA 1
ATOM 722 C C . TYR A 1 88 ? 13.683 -4.738 -25.984 1.00 67.69 88 TYR A C 1
ATOM 724 O O . TYR A 1 88 ? 13.615 -4.048 -24.972 1.00 67.69 88 TYR A O 1
ATOM 732 N N . ALA A 1 89 ? 12.887 -5.790 -26.193 1.00 63.69 89 ALA A N 1
ATOM 733 C CA . ALA A 1 89 ? 11.779 -6.129 -25.302 1.00 63.69 89 ALA A CA 1
ATOM 734 C C . ALA A 1 89 ? 12.249 -6.454 -23.872 1.00 63.69 89 ALA A C 1
ATOM 736 O O . ALA A 1 89 ? 11.656 -5.985 -22.901 1.00 63.69 89 ALA A O 1
ATOM 737 N N . ILE A 1 90 ? 13.342 -7.216 -23.721 1.00 65.62 90 ILE A N 1
ATOM 738 C CA . ILE A 1 90 ? 13.917 -7.536 -22.402 1.00 65.62 90 ILE A CA 1
ATOM 739 C C . ILE A 1 90 ? 14.409 -6.263 -21.698 1.00 65.62 90 ILE A C 1
ATOM 741 O O . ILE A 1 90 ? 14.213 -6.102 -20.492 1.00 65.62 90 ILE A O 1
ATOM 745 N N . TRP A 1 91 ? 15.030 -5.351 -22.445 1.00 65.56 91 TRP A N 1
ATOM 746 C CA . TRP A 1 91 ? 15.567 -4.109 -21.903 1.00 65.56 91 TRP A CA 1
ATOM 747 C C . TRP A 1 91 ? 14.475 -3.119 -21.496 1.00 65.56 91 TRP A C 1
ATOM 749 O O . TRP A 1 91 ? 14.494 -2.598 -20.380 1.00 65.56 91 TRP A O 1
ATOM 759 N N . GLU A 1 92 ? 13.503 -2.890 -22.377 1.00 66.44 92 GLU A N 1
ATOM 760 C CA . GLU A 1 92 ? 12.342 -2.037 -22.127 1.00 66.44 92 GLU A CA 1
ATOM 761 C C . GLU A 1 92 ? 11.578 -2.529 -20.888 1.00 66.44 92 GLU A C 1
ATOM 763 O O . GLU A 1 92 ? 11.261 -1.747 -19.987 1.00 66.44 92 GLU A O 1
ATOM 768 N N . PHE A 1 93 ? 11.386 -3.847 -20.779 1.00 64.50 93 PHE A N 1
ATOM 769 C CA . PHE A 1 93 ? 10.772 -4.474 -19.615 1.00 64.50 93 PHE A CA 1
ATOM 770 C C . PHE A 1 93 ? 11.587 -4.252 -18.333 1.00 64.50 93 PHE A C 1
ATOM 772 O O . PHE A 1 93 ? 11.032 -3.832 -17.316 1.00 64.50 93 PHE A O 1
ATOM 779 N N . GLY A 1 94 ? 12.904 -4.484 -18.373 1.00 67.81 94 GLY A N 1
ATOM 780 C CA . GLY A 1 94 ? 13.789 -4.289 -17.222 1.00 67.81 94 GLY A CA 1
ATOM 781 C C . GLY A 1 94 ? 13.813 -2.840 -16.729 1.00 67.81 94 GLY A C 1
ATOM 782 O O . GLY A 1 94 ? 13.742 -2.589 -15.524 1.00 67.81 94 GLY A O 1
ATOM 783 N N . HIS A 1 95 ? 13.845 -1.877 -17.650 1.00 65.50 95 HIS A N 1
ATOM 784 C CA . HIS A 1 95 ? 13.855 -0.451 -17.331 1.00 65.50 95 HIS A CA 1
ATOM 785 C C . HIS A 1 95 ? 12.528 0.013 -16.714 1.00 65.50 95 HIS A C 1
ATOM 787 O O . HIS A 1 95 ? 12.512 0.728 -15.708 1.00 65.50 95 HIS A O 1
ATOM 793 N N . LYS A 1 96 ? 11.402 -0.453 -17.261 1.00 66.75 96 LYS A N 1
ATOM 794 C CA . LYS A 1 96 ? 10.070 -0.150 -16.729 1.00 66.75 96 LYS A CA 1
ATOM 795 C C . LYS A 1 96 ? 9.808 -0.832 -15.383 1.00 66.75 96 LYS A C 1
ATOM 797 O O . LYS A 1 96 ? 9.249 -0.190 -14.496 1.00 66.75 96 LYS A O 1
ATOM 802 N N . MET A 1 97 ? 10.273 -2.070 -15.177 1.00 60.25 97 MET A N 1
ATOM 803 C CA . MET A 1 97 ? 10.256 -2.712 -13.853 1.00 60.25 97 MET A CA 1
ATOM 804 C C . MET A 1 97 ? 11.065 -1.914 -12.834 1.00 60.25 97 MET A C 1
ATOM 806 O O . MET A 1 97 ? 10.584 -1.678 -11.729 1.00 60.25 97 MET A O 1
ATOM 810 N N . LEU A 1 98 ? 12.273 -1.471 -13.200 1.00 62.34 98 LEU A N 1
ATOM 811 C CA . LEU A 1 98 ? 13.111 -0.671 -12.313 1.00 62.34 98 LEU A CA 1
ATOM 812 C C . LEU A 1 98 ? 12.371 0.592 -11.864 1.00 62.34 98 LEU A C 1
ATOM 814 O O . LEU A 1 98 ? 12.306 0.873 -10.673 1.00 62.34 98 LEU A O 1
ATOM 818 N N . PHE A 1 99 ? 11.772 1.317 -12.807 1.00 64.12 99 PHE A N 1
ATOM 819 C CA . PHE A 1 99 ? 11.066 2.563 -12.527 1.00 64.12 99 PHE A CA 1
ATOM 820 C C . PHE A 1 99 ? 9.787 2.351 -11.700 1.00 64.12 99 PHE A C 1
ATOM 822 O O . PHE A 1 99 ? 9.558 3.080 -10.734 1.00 64.12 99 PHE A O 1
ATOM 829 N N . ALA A 1 100 ? 9.010 1.301 -11.990 1.00 62.06 100 ALA A N 1
ATOM 830 C CA . ALA A 1 100 ? 7.829 0.932 -11.207 1.00 62.06 100 ALA A CA 1
ATOM 831 C C . ALA A 1 100 ? 8.160 0.629 -9.735 1.00 62.06 100 ALA A C 1
ATOM 833 O O . ALA A 1 100 ? 7.338 0.860 -8.854 1.00 62.06 100 ALA A O 1
ATOM 834 N N . CYS 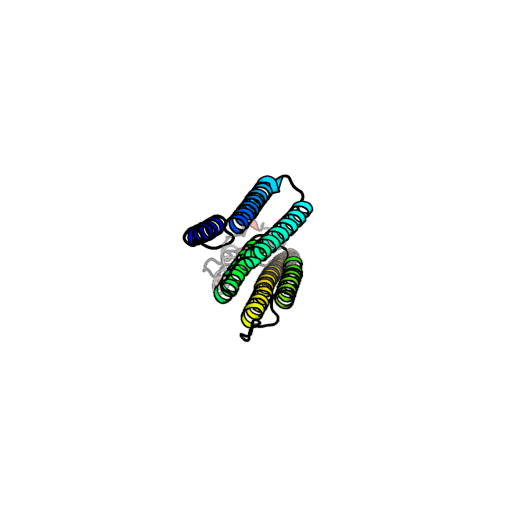A 1 101 ? 9.371 0.152 -9.447 1.00 59.84 101 CYS A N 1
ATOM 835 C CA . CYS A 1 101 ? 9.806 -0.103 -8.077 1.00 59.84 101 CYS A CA 1
ATOM 836 C C . CYS A 1 101 ? 10.204 1.162 -7.296 1.00 59.84 101 CYS A C 1
ATOM 838 O O . CYS A 1 101 ? 10.380 1.078 -6.081 1.00 59.84 101 CYS A O 1
ATOM 840 N N . PHE A 1 102 ? 10.344 2.318 -7.956 1.00 58.66 102 PHE A N 1
ATOM 841 C CA . PHE A 1 102 ? 10.776 3.572 -7.326 1.00 58.66 102 PHE A CA 1
ATOM 842 C C . PHE A 1 102 ? 9.728 4.694 -7.335 1.00 58.66 102 PHE A C 1
ATOM 844 O O . PHE A 1 102 ? 9.952 5.707 -6.661 1.00 58.66 102 PHE A O 1
ATOM 851 N N . ASP A 1 103 ? 8.613 4.550 -8.057 1.00 62.78 103 ASP A N 1
ATOM 852 C CA . ASP A 1 103 ? 7.558 5.569 -8.115 1.00 62.78 103 ASP A CA 1
ATOM 853 C C . ASP A 1 103 ? 6.387 5.244 -7.170 1.00 62.78 103 ASP A C 1
ATOM 855 O O . ASP A 1 103 ? 5.904 4.115 -7.101 1.00 62.78 103 ASP A O 1
ATOM 859 N N . GLN A 1 104 ? 5.929 6.256 -6.430 1.00 58.84 104 GLN A N 1
ATOM 860 C CA . GLN A 1 104 ? 4.776 6.175 -5.529 1.00 58.84 104 GLN A CA 1
ATOM 861 C C . GLN A 1 104 ? 3.468 6.608 -6.209 1.00 58.84 104 GLN A C 1
ATOM 863 O O . GLN A 1 104 ? 2.394 6.404 -5.642 1.00 58.84 104 GLN A O 1
ATOM 868 N N . HIS A 1 105 ? 3.521 7.222 -7.399 1.00 61.47 105 HIS A N 1
ATOM 869 C CA . HIS A 1 105 ? 2.361 7.877 -8.004 1.00 61.47 105 HIS A CA 1
ATOM 870 C C . HIS A 1 105 ? 1.952 7.279 -9.358 1.00 61.47 105 HIS A C 1
ATOM 872 O O . HIS A 1 105 ? 2.547 7.550 -10.399 1.00 61.47 105 HIS A O 1
ATOM 878 N N . PHE A 1 106 ? 0.831 6.552 -9.338 1.00 58.19 106 PHE A N 1
ATOM 879 C CA . PHE A 1 106 ? 0.232 5.837 -10.471 1.00 58.19 106 PHE A CA 1
ATOM 880 C C . PHE A 1 106 ? 0.022 6.681 -11.741 1.00 58.19 106 PHE A C 1
ATOM 882 O O . PHE A 1 106 ? 0.447 6.281 -12.821 1.00 58.19 106 PHE A O 1
ATOM 889 N N . VAL A 1 107 ? -0.607 7.859 -11.633 1.00 56.53 107 VAL A N 1
ATOM 890 C CA . VAL A 1 107 ? -1.002 8.658 -12.815 1.00 56.53 107 VAL A CA 1
ATOM 891 C C . VAL A 1 107 ? 0.216 9.106 -13.624 1.00 56.53 107 VAL A C 1
ATOM 893 O O . VAL A 1 107 ? 0.179 9.126 -14.852 1.00 56.53 107 VAL A O 1
ATOM 896 N N . ARG A 1 108 ? 1.322 9.412 -12.937 1.00 60.81 108 ARG A N 1
ATOM 897 C CA . ARG A 1 108 ? 2.578 9.789 -13.591 1.00 60.81 108 ARG A CA 1
ATOM 898 C C . ARG A 1 108 ? 3.193 8.602 -14.315 1.00 60.81 108 ARG A C 1
ATOM 900 O O . ARG A 1 108 ? 3.526 8.741 -15.485 1.00 60.81 108 ARG A O 1
ATOM 907 N N . LEU A 1 109 ? 3.245 7.439 -13.668 1.00 63.09 109 LEU A N 1
ATOM 908 C CA . LEU A 1 109 ? 3.728 6.201 -14.277 1.00 63.09 109 LEU A CA 1
ATOM 909 C C . LEU A 1 109 ? 2.915 5.811 -15.527 1.00 63.09 109 LEU A C 1
ATOM 911 O O . LEU A 1 109 ? 3.489 5.419 -16.541 1.00 63.09 109 LEU A O 1
ATOM 915 N N . ALA A 1 110 ? 1.588 5.955 -15.476 1.00 60.50 110 ALA A N 1
ATOM 916 C CA . ALA A 1 110 ? 0.690 5.616 -16.578 1.00 60.50 110 ALA A CA 1
ATOM 917 C C . ALA A 1 110 ? 0.848 6.561 -17.781 1.00 60.50 110 ALA A C 1
ATOM 919 O O . ALA A 1 110 ? 1.101 6.096 -18.891 1.00 60.50 110 ALA A O 1
ATOM 920 N N . VAL A 1 111 ? 0.761 7.881 -17.567 1.00 62.69 111 VAL A N 1
ATOM 921 C CA . VAL A 1 111 ? 0.952 8.888 -18.632 1.00 62.69 111 VAL A CA 1
ATOM 922 C C . VAL A 1 111 ? 2.322 8.726 -19.283 1.00 62.69 111 VAL A C 1
ATOM 924 O O . VAL A 1 111 ? 2.461 8.788 -20.502 1.00 62.69 111 VAL A O 1
ATOM 927 N N . PHE A 1 112 ? 3.334 8.459 -18.468 1.00 62.59 112 PHE A N 1
ATOM 928 C CA . PHE A 1 112 ? 4.696 8.298 -18.931 1.00 62.59 112 PHE A CA 1
ATOM 929 C C . PHE A 1 112 ? 4.902 7.036 -19.778 1.00 62.59 112 PHE A C 1
ATOM 931 O O . PHE A 1 112 ? 5.488 7.117 -20.854 1.00 62.59 112 PHE A O 1
ATOM 938 N N . ASN A 1 113 ? 4.358 5.890 -19.357 1.00 65.38 113 ASN A N 1
ATOM 939 C CA . ASN A 1 113 ? 4.411 4.659 -20.151 1.00 65.38 113 ASN A CA 1
ATOM 940 C C . ASN A 1 113 ? 3.680 4.801 -21.491 1.00 65.38 113 ASN A C 1
ATOM 942 O O . ASN A 1 113 ? 4.136 4.245 -22.489 1.00 65.38 113 ASN A O 1
ATOM 946 N N . VAL A 1 114 ? 2.580 5.559 -21.535 1.00 66.12 114 VAL A N 1
ATOM 947 C CA . VAL A 1 114 ? 1.881 5.870 -22.790 1.00 66.12 114 VAL A CA 1
ATOM 948 C C . VAL A 1 114 ? 2.784 6.684 -23.717 1.00 66.12 114 VAL A C 1
ATOM 950 O O . VAL A 1 114 ? 2.941 6.315 -24.877 1.00 66.12 114 VAL A O 1
ATOM 953 N N . ILE A 1 115 ? 3.432 7.737 -23.211 1.00 63.38 115 ILE A N 1
ATOM 954 C CA . ILE A 1 115 ? 4.347 8.575 -24.004 1.00 63.38 115 ILE A CA 1
ATOM 955 C C . ILE A 1 115 ? 5.534 7.756 -24.531 1.00 63.38 115 ILE A C 1
ATOM 957 O O . ILE A 1 115 ? 5.835 7.822 -25.719 1.00 63.38 115 ILE A O 1
ATOM 961 N N . ASP A 1 116 ? 6.177 6.949 -23.687 1.00 66.31 116 ASP A N 1
ATOM 962 C CA . ASP A 1 116 ? 7.316 6.109 -24.084 1.00 66.31 116 ASP A CA 1
ATOM 963 C C . ASP A 1 116 ? 6.916 5.058 -25.136 1.00 66.31 116 ASP A C 1
ATOM 965 O O . ASP A 1 116 ? 7.613 4.875 -26.134 1.00 66.31 116 ASP A O 1
ATOM 969 N N . THR A 1 117 ? 5.736 4.446 -24.990 1.00 67.50 117 THR A N 1
ATOM 970 C CA . THR A 1 117 ? 5.199 3.490 -25.975 1.00 67.50 117 THR A CA 1
ATOM 971 C C . THR A 1 117 ? 4.879 4.168 -27.309 1.00 67.50 117 THR A C 1
ATOM 973 O O . THR A 1 117 ? 5.135 3.594 -28.369 1.00 67.50 117 THR A O 1
ATOM 976 N N . LEU A 1 118 ? 4.361 5.402 -27.288 1.00 62.78 118 LEU A N 1
ATOM 977 C CA . LEU A 1 118 ? 4.112 6.191 -28.498 1.00 62.78 118 LEU A CA 1
ATOM 978 C C . LEU A 1 118 ? 5.418 6.585 -29.199 1.00 62.78 118 LEU A C 1
ATOM 980 O O . LEU A 1 118 ? 5.501 6.478 -30.421 1.00 62.78 118 LEU A O 1
ATOM 984 N N . ILE A 1 119 ? 6.449 6.982 -28.445 1.00 59.19 119 ILE A N 1
ATOM 985 C CA . ILE A 1 119 ? 7.781 7.302 -28.984 1.00 59.19 119 ILE A CA 1
ATOM 986 C C . ILE A 1 119 ? 8.421 6.052 -29.598 1.00 59.19 119 ILE A C 1
ATOM 988 O O . ILE A 1 119 ? 8.908 6.109 -30.725 1.00 59.19 119 ILE A O 1
ATOM 992 N N . SER A 1 120 ? 8.379 4.919 -28.894 1.00 63.88 120 SER A N 1
ATOM 993 C CA . SER A 1 120 ? 8.869 3.627 -29.386 1.00 63.88 120 SER A CA 1
ATOM 994 C C . SER A 1 120 ? 8.161 3.206 -30.678 1.00 63.88 120 SER A C 1
ATOM 996 O O . SER A 1 120 ? 8.808 2.894 -31.681 1.00 63.88 120 SER A O 1
ATOM 998 N N . SER A 1 121 ? 6.829 3.301 -30.693 1.00 64.81 121 SER A N 1
ATOM 999 C CA . SER A 1 121 ? 6.015 2.986 -31.869 1.00 64.81 121 SER A CA 1
ATOM 1000 C C . SER A 1 121 ? 6.347 3.915 -33.039 1.00 64.81 121 SER A C 1
ATOM 1002 O O . SER A 1 121 ? 6.580 3.436 -34.147 1.00 64.81 121 SER A O 1
ATOM 1004 N N . GLY A 1 122 ? 6.463 5.225 -32.800 1.00 61.94 122 GLY A N 1
ATOM 1005 C CA . GLY A 1 122 ? 6.868 6.198 -33.816 1.00 61.94 122 GLY A CA 1
ATOM 1006 C C . GLY A 1 122 ? 8.248 5.890 -34.400 1.00 61.94 122 GLY A C 1
ATOM 1007 O O . GLY A 1 122 ? 8.398 5.811 -35.616 1.00 61.94 122 GLY A O 1
ATOM 1008 N N . MET A 1 123 ? 9.240 5.624 -33.550 1.00 58.09 123 MET A N 1
ATOM 1009 C CA . MET A 1 123 ? 10.596 5.268 -33.985 1.00 58.09 123 MET A CA 1
ATOM 1010 C C . MET A 1 123 ? 10.618 3.964 -34.793 1.00 58.09 123 MET A C 1
ATOM 1012 O O . MET A 1 123 ? 11.328 3.882 -35.792 1.00 58.09 123 MET A O 1
ATOM 1016 N N . SER A 1 124 ? 9.808 2.966 -34.422 1.00 60.00 124 SER A N 1
ATOM 1017 C CA . SER A 1 124 ? 9.696 1.712 -35.180 1.00 60.00 124 SER A CA 1
ATOM 1018 C C . SER A 1 124 ? 9.131 1.925 -36.593 1.00 60.00 124 SER A C 1
ATOM 1020 O O . SER A 1 124 ? 9.645 1.344 -37.550 1.00 60.00 124 SER A O 1
ATOM 1022 N N . ILE A 1 125 ? 8.147 2.824 -36.736 1.00 61.91 125 ILE A N 1
ATOM 1023 C CA . ILE A 1 125 ? 7.537 3.196 -38.020 1.00 61.91 125 ILE A CA 1
ATOM 1024 C C . ILE A 1 125 ? 8.538 3.965 -38.893 1.00 61.91 125 ILE A C 1
ATOM 1026 O O . ILE A 1 125 ? 8.645 3.692 -40.086 1.00 61.91 125 ILE A O 1
ATOM 1030 N N . PHE A 1 126 ? 9.302 4.893 -38.307 1.00 56.06 126 PHE A N 1
ATOM 1031 C CA . PHE A 1 126 ? 10.307 5.673 -39.037 1.00 56.06 126 PHE A CA 1
ATOM 1032 C C . PHE A 1 126 ? 11.506 4.837 -39.502 1.00 56.06 126 PHE A C 1
ATOM 1034 O O . PHE A 1 126 ? 12.091 5.142 -40.539 1.00 56.06 126 PHE A O 1
ATOM 1041 N N . ILE A 1 127 ? 11.898 3.807 -38.745 1.00 54.38 127 ILE A N 1
ATOM 1042 C CA . ILE A 1 127 ? 13.160 3.094 -38.980 1.00 54.38 127 ILE A CA 1
ATOM 1043 C C . ILE A 1 127 ? 12.994 1.890 -39.927 1.00 54.38 127 ILE A C 1
ATOM 1045 O O . ILE A 1 127 ? 13.962 1.561 -40.613 1.00 54.38 127 ILE A O 1
ATOM 1049 N N . ARG A 1 128 ? 11.821 1.230 -40.034 1.00 52.94 128 ARG A N 1
ATOM 1050 C CA . ARG A 1 128 ? 11.649 0.061 -40.936 1.00 52.94 128 ARG A CA 1
ATOM 1051 C C . ARG A 1 128 ? 10.237 -0.108 -41.514 1.00 52.94 128 ARG A C 1
ATOM 1053 O O . ARG A 1 128 ? 9.390 -0.770 -40.927 1.00 52.94 128 ARG A O 1
ATOM 1060 N N . ALA A 1 129 ? 10.043 0.359 -42.747 1.00 47.38 129 ALA A N 1
ATOM 1061 C CA . ALA A 1 129 ? 8.854 0.111 -43.571 1.00 47.38 129 ALA A CA 1
ATOM 1062 C C . ALA A 1 129 ? 8.924 -1.193 -44.414 1.00 47.38 129 ALA A C 1
ATOM 1064 O O . ALA A 1 129 ? 8.432 -1.202 -45.538 1.00 47.38 129 ALA A O 1
ATOM 1065 N N . GLY A 1 130 ? 9.563 -2.282 -43.947 1.00 47.38 130 GLY A N 1
ATOM 1066 C CA . GLY A 1 130 ? 9.969 -3.352 -44.883 1.00 47.38 130 GLY A CA 1
ATOM 1067 C C . GLY A 1 130 ? 10.142 -4.802 -44.412 1.00 47.38 130 GLY A C 1
ATOM 1068 O O . GLY A 1 130 ? 10.814 -5.538 -45.124 1.00 47.38 130 GLY A O 1
ATOM 1069 N N . THR A 1 131 ? 9.588 -5.269 -43.287 1.00 50.47 131 THR A N 1
ATOM 1070 C CA . THR A 1 131 ? 9.662 -6.714 -42.940 1.00 50.47 131 THR A CA 1
ATOM 1071 C C . THR A 1 131 ? 8.332 -7.278 -42.428 1.00 50.47 131 THR A C 1
ATOM 1073 O O . THR A 1 131 ? 7.672 -6.634 -41.619 1.00 50.47 131 THR A O 1
ATOM 1076 N N . GLU A 1 132 ? 7.968 -8.481 -42.895 1.00 51.19 132 GLU A N 1
ATOM 1077 C CA . GLU A 1 132 ? 6.630 -9.113 -42.822 1.00 51.19 132 GLU A CA 1
ATOM 1078 C C . GLU A 1 132 ? 6.218 -9.726 -41.466 1.00 51.19 132 GLU A C 1
ATOM 1080 O O . GLU A 1 132 ? 5.084 -10.186 -41.321 1.00 51.19 132 GLU A O 1
ATOM 1085 N N . GLU A 1 133 ? 7.075 -9.744 -40.443 1.00 56.12 133 GLU A N 1
ATOM 1086 C CA . GLU A 1 133 ? 6.670 -10.279 -39.136 1.00 56.12 133 GLU A CA 1
ATOM 1087 C C . GLU A 1 133 ? 5.949 -9.227 -38.292 1.00 56.12 133 GLU A C 1
ATOM 1089 O O . GLU A 1 133 ? 6.520 -8.193 -37.959 1.00 56.12 133 GLU A O 1
ATOM 1094 N N . PHE A 1 134 ? 4.699 -9.525 -37.912 1.00 56.94 134 PHE A N 1
ATOM 1095 C CA . PHE A 1 134 ? 3.796 -8.651 -37.155 1.00 56.94 134 PHE A CA 1
ATOM 1096 C C . PHE A 1 134 ? 4.426 -8.135 -35.839 1.00 56.94 134 PHE A C 1
ATOM 1098 O O . PHE A 1 134 ? 4.387 -8.831 -34.814 1.00 56.94 134 PHE A O 1
ATOM 1105 N N . PRO A 1 135 ? 4.924 -6.883 -35.806 1.00 56.78 135 PRO A N 1
ATOM 1106 C CA . PRO A 1 135 ? 5.702 -6.344 -34.685 1.00 56.78 135 PRO A CA 1
ATOM 1107 C C . PRO A 1 135 ? 4.836 -6.007 -33.458 1.00 56.78 135 PRO A C 1
ATOM 1109 O O . PRO A 1 135 ? 5.343 -5.758 -32.364 1.00 56.78 135 PRO A O 1
ATOM 1112 N N . TYR A 1 136 ? 3.510 -6.036 -33.605 1.00 61.91 136 TYR A N 1
ATOM 1113 C CA . TYR A 1 136 ? 2.568 -5.566 -32.591 1.00 61.91 136 TYR A CA 1
ATOM 1114 C C . TYR A 1 136 ? 2.419 -6.492 -31.377 1.00 61.91 136 TYR A C 1
ATOM 1116 O O . TYR A 1 136 ? 1.902 -6.047 -30.359 1.00 61.91 136 TYR A O 1
ATOM 1124 N N . ARG A 1 137 ? 2.857 -7.761 -31.426 1.00 56.75 137 ARG A N 1
ATOM 1125 C CA . ARG A 1 137 ? 2.643 -8.712 -30.309 1.00 56.75 137 ARG A CA 1
ATOM 1126 C C . ARG A 1 13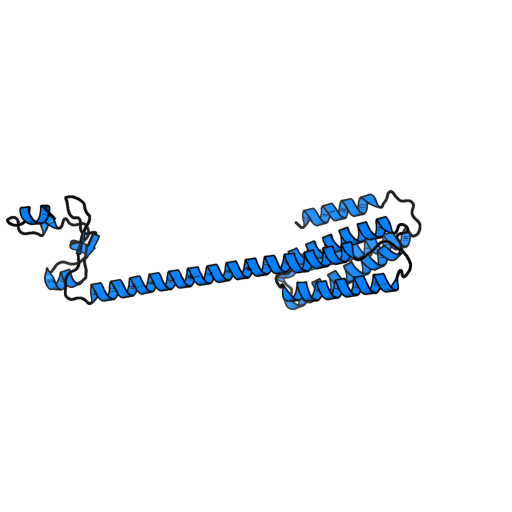7 ? 3.401 -8.308 -29.044 1.00 56.75 137 ARG A C 1
ATOM 1128 O O . ARG A 1 137 ? 2.841 -8.368 -27.953 1.00 56.75 137 ARG A O 1
ATOM 1135 N N . TRP A 1 138 ? 4.647 -7.864 -29.189 1.00 53.47 138 TRP A N 1
ATOM 1136 C CA . TRP A 1 138 ? 5.466 -7.422 -28.058 1.00 53.47 138 TRP A CA 1
ATOM 1137 C C . TRP A 1 138 ? 5.029 -6.053 -27.539 1.00 53.47 138 TRP A C 1
ATOM 1139 O O . TRP A 1 138 ? 4.945 -5.875 -26.329 1.00 53.47 138 TRP A O 1
ATOM 1149 N N . VAL A 1 139 ? 4.637 -5.145 -28.439 1.00 60.44 139 VAL A N 1
ATOM 1150 C CA . VAL A 1 139 ? 4.054 -3.842 -28.080 1.00 60.44 139 VAL A CA 1
ATOM 1151 C C . VAL A 1 139 ? 2.729 -4.016 -27.336 1.00 60.44 139 VAL A C 1
ATOM 1153 O O . VAL A 1 139 ? 2.492 -3.360 -26.330 1.00 60.44 139 VAL A O 1
ATOM 1156 N N . ALA A 1 140 ? 1.869 -4.936 -27.777 1.00 61.28 140 ALA A N 1
ATOM 1157 C CA . ALA A 1 140 ? 0.623 -5.252 -27.087 1.00 61.28 140 ALA A CA 1
ATOM 1158 C C . ALA A 1 140 ? 0.884 -5.878 -25.711 1.00 61.28 140 ALA A C 1
ATOM 1160 O O . ALA A 1 140 ? 0.195 -5.549 -24.750 1.00 61.28 140 ALA A O 1
ATOM 1161 N N . PHE A 1 141 ? 1.894 -6.747 -25.591 1.00 59.47 141 PHE A N 1
ATOM 1162 C CA . PHE A 1 141 ? 2.268 -7.346 -24.312 1.00 59.47 141 PHE A CA 1
ATOM 1163 C C . PHE A 1 141 ? 2.795 -6.302 -23.319 1.00 59.47 141 PHE A C 1
ATOM 1165 O O . PHE A 1 141 ? 2.380 -6.313 -22.161 1.00 59.47 141 PHE A O 1
ATOM 1172 N N . THR A 1 142 ? 3.651 -5.371 -23.757 1.00 60.56 142 THR A N 1
ATOM 1173 C CA . THR A 1 142 ? 4.117 -4.273 -22.898 1.00 60.56 142 THR A CA 1
ATOM 1174 C C . THR A 1 142 ? 2.959 -3.353 -22.521 1.00 60.56 142 THR A C 1
ATOM 1176 O O . THR A 1 142 ? 2.796 -3.060 -21.339 1.00 60.56 142 THR A O 1
ATOM 1179 N N . LEU A 1 143 ? 2.081 -2.988 -23.460 1.00 62.22 143 LEU A N 1
ATOM 1180 C CA . LEU A 1 143 ? 0.873 -2.210 -23.166 1.00 62.22 143 LEU A CA 1
ATOM 1181 C C . LEU A 1 143 ? -0.005 -2.888 -22.112 1.00 62.22 143 LEU A C 1
ATOM 1183 O O . LEU A 1 143 ? -0.279 -2.279 -21.084 1.00 62.22 143 LEU A O 1
ATOM 1187 N N . ILE A 1 144 ? -0.384 -4.153 -22.320 1.00 60.19 144 ILE A N 1
ATOM 1188 C CA . ILE A 1 144 ? -1.240 -4.907 -21.394 1.00 60.19 144 ILE A CA 1
ATOM 1189 C C . ILE A 1 144 ? -0.578 -5.012 -20.021 1.00 60.19 144 ILE A C 1
ATOM 1191 O O . ILE A 1 144 ? -1.218 -4.737 -19.008 1.00 60.19 144 ILE A O 1
ATOM 1195 N N . TRP A 1 145 ? 0.704 -5.374 -19.961 1.00 57.66 145 TRP A N 1
ATOM 1196 C CA . TRP A 1 145 ? 1.405 -5.526 -18.689 1.00 57.66 145 TRP A CA 1
ATOM 1197 C C . TRP A 1 145 ? 1.493 -4.197 -17.928 1.00 57.66 145 TRP A C 1
ATOM 1199 O O . TRP A 1 145 ? 1.218 -4.155 -16.729 1.00 57.66 145 TRP A O 1
ATOM 1209 N N . PHE A 1 146 ? 1.797 -3.093 -18.618 1.00 55.59 146 PHE A N 1
ATOM 1210 C CA . PHE A 1 146 ? 1.961 -1.772 -18.005 1.00 55.59 146 PHE A CA 1
ATOM 1211 C C . PHE A 1 146 ? 0.659 -0.993 -17.798 1.00 55.59 146 PHE A C 1
ATOM 1213 O O . PHE A 1 146 ? 0.675 -0.008 -17.066 1.00 55.59 146 PHE A O 1
ATOM 1220 N N . THR A 1 147 ? -0.474 -1.436 -18.343 1.00 59.94 147 THR A N 1
ATOM 1221 C CA . THR A 1 147 ? -1.796 -0.937 -17.937 1.00 59.94 147 THR A CA 1
ATOM 1222 C C . THR A 1 147 ? -2.385 -1.777 -16.811 1.00 59.94 147 THR A C 1
ATOM 1224 O O . THR A 1 147 ? -2.879 -1.226 -15.831 1.00 59.94 147 THR A O 1
ATOM 1227 N N . VAL A 1 148 ? -2.307 -3.108 -16.912 1.00 60.91 148 VAL A N 1
ATOM 1228 C CA . VAL A 1 148 ? -2.957 -4.022 -15.963 1.00 60.91 148 VAL A CA 1
ATOM 1229 C C . VAL A 1 148 ? -2.212 -4.061 -14.634 1.00 60.91 148 VAL A C 1
ATOM 1231 O O . VAL A 1 148 ? -2.852 -3.966 -13.591 1.00 60.91 148 VAL A O 1
ATOM 1234 N N . PHE A 1 149 ? -0.878 -4.153 -14.627 1.00 56.88 149 PHE A N 1
ATOM 1235 C CA . PHE A 1 149 ? -0.128 -4.267 -13.372 1.00 56.88 149 PHE A CA 1
ATOM 1236 C C . PHE A 1 149 ? -0.267 -3.019 -12.479 1.00 56.88 149 PHE A C 1
ATOM 1238 O O . PHE A 1 149 ? -0.627 -3.180 -11.311 1.00 56.88 149 PHE A O 1
ATOM 1245 N N . PRO A 1 150 ? -0.077 -1.778 -12.976 1.00 56.78 150 PRO A N 1
ATOM 1246 C CA . PRO A 1 150 ? -0.267 -0.584 -12.153 1.00 56.78 150 PRO A CA 1
ATOM 1247 C C . PRO A 1 150 ? -1.725 -0.372 -11.735 1.00 56.78 150 PRO A C 1
ATOM 1249 O O . PRO A 1 150 ? -1.983 0.086 -10.626 1.00 56.78 150 PRO A O 1
ATOM 1252 N N . PHE A 1 151 ? -2.686 -0.736 -12.593 1.00 62.28 151 PHE A N 1
ATOM 1253 C CA . PHE A 1 151 ? -4.105 -0.691 -12.240 1.00 62.28 151 PHE A CA 1
ATOM 1254 C C . PHE A 1 151 ? -4.412 -1.637 -11.073 1.00 62.28 151 PHE A C 1
ATOM 1256 O O . PHE A 1 151 ? -5.060 -1.239 -10.109 1.00 62.28 151 PHE A O 1
ATOM 1263 N N . MET A 1 152 ? -3.882 -2.863 -11.110 1.00 61.03 152 MET A N 1
ATOM 1264 C CA . MET A 1 152 ? -4.053 -3.847 -10.038 1.00 61.03 152 MET A CA 1
ATOM 1265 C C . MET A 1 152 ? -3.399 -3.405 -8.720 1.00 61.03 152 MET A C 1
ATOM 1267 O O . MET A 1 152 ? -3.986 -3.591 -7.650 1.00 61.03 152 MET A O 1
ATOM 1271 N N . THR A 1 153 ? -2.207 -2.798 -8.759 1.00 57.88 153 THR A N 1
ATOM 1272 C CA . THR A 1 153 ? -1.549 -2.299 -7.539 1.00 57.88 153 THR A CA 1
ATOM 1273 C C . THR A 1 153 ? -2.277 -1.096 -6.943 1.00 57.88 153 THR A C 1
ATOM 1275 O O . THR A 1 153 ? -2.432 -1.028 -5.722 1.00 57.88 153 THR A O 1
ATOM 1278 N N . GLU A 1 154 ? -2.795 -0.180 -7.766 1.00 61.66 154 GLU A N 1
ATOM 1279 C CA . GLU A 1 154 ? -3.618 0.935 -7.290 1.00 61.66 154 GLU A CA 1
ATOM 1280 C C . GLU A 1 154 ? -4.937 0.450 -6.681 1.00 61.66 154 GLU A C 1
ATOM 1282 O O . GLU A 1 154 ? -5.314 0.901 -5.596 1.00 61.66 154 GLU A O 1
ATOM 1287 N N . LEU A 1 155 ? -5.605 -0.510 -7.326 1.00 65.69 155 LEU A N 1
ATOM 1288 C CA . LEU A 1 155 ? -6.813 -1.127 -6.786 1.00 65.69 155 LEU A CA 1
ATOM 1289 C C . LEU A 1 155 ? -6.531 -1.720 -5.398 1.00 65.69 155 LEU A C 1
ATOM 1291 O O . LEU A 1 155 ? -7.272 -1.466 -4.450 1.00 65.69 155 LEU A O 1
ATOM 1295 N N . SER A 1 156 ? -5.411 -2.433 -5.251 1.00 64.75 156 SER A N 1
ATOM 1296 C CA . SER A 1 156 ? -4.971 -3.010 -3.976 1.00 64.75 156 SER A CA 1
ATOM 1297 C C . SER A 1 156 ? -4.732 -1.946 -2.893 1.00 64.75 156 SER A C 1
ATOM 1299 O O . SER A 1 156 ? -5.183 -2.101 -1.751 1.00 64.75 156 SER A O 1
ATOM 1301 N N . MET A 1 157 ? -4.103 -0.815 -3.237 1.00 64.62 157 MET A N 1
ATOM 1302 C CA . MET A 1 157 ? -3.913 0.305 -2.305 1.00 64.62 157 MET A CA 1
ATOM 1303 C C . MET A 1 157 ? -5.242 0.943 -1.887 1.00 64.62 157 MET A C 1
ATOM 1305 O O . MET A 1 157 ? -5.456 1.176 -0.695 1.00 64.62 157 MET A O 1
ATOM 1309 N N . ARG A 1 158 ? -6.161 1.174 -2.835 1.00 70.31 158 ARG A N 1
ATOM 1310 C CA . ARG A 1 158 ? -7.500 1.720 -2.556 1.00 70.31 158 ARG A CA 1
ATOM 1311 C C . ARG A 1 158 ? -8.318 0.778 -1.675 1.00 70.31 158 ARG A C 1
ATOM 1313 O O . ARG A 1 158 ? -8.912 1.232 -0.702 1.00 70.31 158 ARG A O 1
ATOM 1320 N N . HIS A 1 159 ? -8.282 -0.526 -1.945 1.00 63.41 159 HIS A N 1
ATOM 1321 C CA . HIS A 1 159 ? -8.921 -1.535 -1.096 1.00 63.41 159 HIS A CA 1
ATOM 1322 C C . HIS A 1 159 ? -8.332 -1.560 0.317 1.00 63.41 159 HIS A C 1
ATOM 1324 O O . HIS A 1 159 ? -9.072 -1.667 1.294 1.00 63.41 159 HIS A O 1
ATOM 1330 N N . THR A 1 160 ? -7.011 -1.423 0.445 1.00 71.56 160 THR A N 1
ATOM 1331 C CA . THR A 1 160 ? -6.343 -1.371 1.752 1.00 71.56 160 THR A CA 1
ATOM 1332 C C . THR A 1 160 ? -6.733 -0.114 2.529 1.00 71.56 160 THR A C 1
ATOM 1334 O O . THR A 1 160 ? -6.962 -0.183 3.735 1.00 71.56 160 THR A O 1
ATOM 1337 N N . PHE A 1 161 ? -6.836 1.032 1.852 1.00 80.31 161 PHE A N 1
ATOM 1338 C CA . PHE A 1 161 ? -7.301 2.277 2.458 1.00 80.31 161 PHE A CA 1
ATOM 1339 C C . PHE A 1 161 ? -8.764 2.183 2.902 1.00 80.31 161 PHE A C 1
ATOM 1341 O O . PHE A 1 161 ? -9.050 2.455 4.064 1.00 80.31 161 PHE A O 1
ATOM 1348 N N . ALA A 1 162 ? -9.661 1.713 2.029 1.00 78.94 162 ALA A N 1
ATOM 1349 C CA . ALA A 1 162 ? -11.073 1.516 2.354 1.00 78.94 162 ALA A CA 1
ATOM 1350 C C . ALA A 1 162 ? -11.244 0.608 3.582 1.00 78.94 162 ALA A C 1
ATOM 1352 O O . ALA A 1 162 ? -11.897 0.997 4.543 1.00 78.94 162 ALA A O 1
ATOM 1353 N N . ARG A 1 163 ? -10.526 -0.524 3.635 1.00 75.88 163 ARG A N 1
ATOM 1354 C CA . ARG A 1 163 ? -10.527 -1.410 4.812 1.00 75.88 163 ARG A CA 1
ATOM 1355 C C . ARG A 1 163 ? -10.057 -0.722 6.093 1.00 75.88 163 ARG A C 1
ATOM 1357 O O . ARG A 1 163 ? -10.584 -1.010 7.163 1.00 75.88 163 ARG A O 1
ATOM 1364 N N . LYS A 1 164 ? -9.057 0.163 6.015 1.00 86.50 164 LYS A N 1
ATOM 1365 C CA . LYS A 1 164 ? -8.609 0.944 7.179 1.00 86.50 164 LYS A CA 1
ATOM 1366 C C . LYS A 1 164 ? -9.678 1.936 7.631 1.00 86.50 164 LYS A C 1
ATOM 1368 O O . LYS A 1 164 ? -9.875 2.076 8.835 1.00 86.50 164 LYS A O 1
ATOM 1373 N N . CYS A 1 165 ? -10.361 2.594 6.696 1.00 90.31 165 CYS A N 1
ATOM 1374 C CA . CYS A 1 165 ? -11.485 3.475 7.004 1.00 90.31 165 CYS A CA 1
ATOM 1375 C C . CYS A 1 165 ? -12.631 2.705 7.665 1.00 90.31 165 CYS A C 1
ATOM 1377 O O . CYS A 1 165 ? -13.084 3.116 8.729 1.00 90.31 165 CYS A O 1
ATOM 1379 N N . ASP A 1 166 ? -13.028 1.562 7.105 1.00 93.25 166 ASP A N 1
ATOM 1380 C CA . ASP A 1 166 ? -14.086 0.712 7.660 1.00 93.25 166 ASP A CA 1
ATOM 1381 C C . ASP A 1 166 ? -13.747 0.259 9.083 1.00 93.25 166 ASP A C 1
ATOM 1383 O O . ASP A 1 166 ? -14.568 0.366 9.993 1.00 93.25 166 ASP A O 1
ATOM 1387 N N . LEU A 1 167 ? -12.502 -0.182 9.303 1.00 95.12 167 LEU A N 1
ATOM 1388 C CA . LEU A 1 167 ? -12.028 -0.591 10.623 1.00 95.12 167 LEU A CA 1
ATOM 1389 C C . LEU A 1 167 ? -12.052 0.570 11.629 1.00 95.12 167 LEU A C 1
ATOM 1391 O O . LEU A 1 167 ? -12.417 0.382 12.790 1.00 95.12 167 LEU A O 1
ATOM 1395 N N . TYR A 1 168 ? -11.669 1.770 11.194 1.00 95.56 168 TYR A N 1
ATOM 1396 C CA . TYR A 1 168 ? -11.679 2.961 12.038 1.00 95.56 168 TYR A CA 1
ATOM 1397 C C . TYR A 1 168 ? -13.106 3.389 12.407 1.00 95.56 168 TYR A C 1
ATOM 1399 O O . TYR A 1 168 ? -13.380 3.662 13.575 1.00 95.56 168 TYR A O 1
ATOM 1407 N N . ILE A 1 169 ? -14.027 3.379 11.440 1.00 96.06 169 ILE A N 1
ATOM 1408 C CA . ILE A 1 169 ? -15.447 3.676 11.659 1.00 96.06 169 ILE A CA 1
ATOM 1409 C C . ILE A 1 169 ? -16.061 2.648 12.615 1.00 96.06 169 ILE A C 1
ATOM 1411 O O . ILE A 1 169 ? -16.708 3.033 13.586 1.00 96.06 169 ILE A O 1
ATOM 1415 N N . ALA A 1 170 ? -15.807 1.353 12.406 1.00 96.12 170 ALA A N 1
ATOM 1416 C CA . ALA A 1 170 ? -16.302 0.293 13.283 1.00 96.12 170 ALA A CA 1
ATOM 1417 C C . ALA A 1 170 ? -15.816 0.470 14.730 1.00 96.12 170 ALA A C 1
ATOM 1419 O O . ALA A 1 170 ? -16.596 0.323 15.673 1.00 96.12 170 ALA A O 1
ATOM 1420 N N . ARG A 1 171 ? -14.544 0.847 14.915 1.00 96.94 171 ARG A N 1
ATOM 1421 C CA . ARG A 1 171 ? -13.987 1.144 16.238 1.00 96.94 171 ARG A CA 1
ATOM 1422 C C . ARG A 1 171 ? -14.663 2.351 16.889 1.00 96.94 171 ARG A C 1
ATOM 1424 O O . ARG A 1 171 ? -15.033 2.272 18.055 1.00 96.94 171 ARG A O 1
ATOM 1431 N N . MET A 1 172 ? -14.851 3.437 16.142 1.00 96.56 172 MET A N 1
ATOM 1432 C CA . MET A 1 172 ? -15.514 4.645 16.641 1.00 96.56 172 MET A CA 1
ATOM 1433 C C . MET A 1 172 ? -16.961 4.360 17.066 1.00 96.56 172 MET A C 1
ATOM 1435 O O . MET A 1 172 ? -17.380 4.781 18.142 1.00 96.56 172 MET A O 1
ATOM 1439 N N . ILE A 1 173 ? -17.705 3.593 16.263 1.00 96.25 173 ILE A N 1
ATOM 1440 C CA . ILE A 1 173 ? -19.073 3.170 16.594 1.00 96.25 173 ILE A CA 1
ATOM 1441 C C . ILE A 1 173 ? -19.077 2.330 17.877 1.00 96.25 173 ILE A C 1
ATOM 1443 O O . ILE A 1 173 ? -19.890 2.579 18.762 1.00 96.25 173 ILE A O 1
ATOM 1447 N N . ALA A 1 174 ? -18.158 1.370 18.021 1.00 96.25 174 ALA A N 1
ATOM 1448 C CA . ALA A 1 174 ? -18.068 0.539 19.223 1.00 96.25 174 ALA A CA 1
ATOM 1449 C C . ALA A 1 174 ? -17.742 1.357 20.491 1.00 96.25 174 ALA A C 1
ATOM 1451 O O . ALA A 1 174 ? -18.314 1.111 21.559 1.00 96.25 174 ALA A O 1
ATOM 1452 N N . GLU A 1 175 ? -16.852 2.346 20.379 1.00 96.69 175 GLU A N 1
ATOM 1453 C CA . GLU A 1 175 ? -16.516 3.265 21.471 1.00 96.69 175 GLU A CA 1
ATOM 1454 C C . GLU A 1 175 ? -17.728 4.127 21.868 1.00 96.69 175 GLU A C 1
ATOM 1456 O O . GLU A 1 175 ? -18.045 4.224 23.058 1.00 96.69 175 GLU A O 1
ATOM 1461 N N . GLU A 1 176 ? -18.468 4.672 20.897 1.00 96.81 176 GLU A N 1
ATOM 1462 C CA . GLU A 1 176 ? -19.660 5.487 21.159 1.00 96.81 176 GLU A CA 1
ATOM 1463 C C . GLU A 1 176 ? -20.813 4.663 21.751 1.00 96.81 176 GLU A C 1
ATOM 1465 O O . GLU A 1 176 ? -21.429 5.085 22.729 1.00 96.81 176 GLU A O 1
ATOM 1470 N N . VAL A 1 177 ? -21.058 3.448 21.246 1.00 96.31 177 VAL A N 1
ATOM 1471 C CA . VAL A 1 177 ? -22.050 2.519 21.820 1.00 96.31 177 VAL A CA 1
ATOM 1472 C C . VAL A 1 177 ? -21.702 2.198 23.273 1.00 96.31 177 VAL A C 1
ATOM 1474 O O . VAL A 1 177 ? -22.568 2.254 24.147 1.00 96.31 177 VAL A O 1
ATOM 1477 N N . THR A 1 178 ? -20.426 1.932 23.567 1.00 93.88 178 THR A N 1
ATOM 1478 C CA . THR A 1 178 ? -19.967 1.678 24.941 1.00 93.88 178 THR A CA 1
ATOM 1479 C C . THR A 1 178 ? -20.166 2.905 25.835 1.00 93.88 178 THR A C 1
ATOM 1481 O O . THR A 1 178 ? -20.570 2.771 26.995 1.00 93.88 178 THR A O 1
ATOM 1484 N N . ARG A 1 179 ? -19.907 4.110 25.312 1.00 94.38 179 ARG A N 1
ATOM 1485 C CA . ARG A 1 179 ? -20.108 5.377 26.027 1.00 94.38 179 ARG A CA 1
ATOM 1486 C C . ARG A 1 179 ? -21.581 5.607 26.355 1.00 94.38 179 ARG A C 1
ATOM 1488 O O . ARG A 1 179 ? -21.897 5.878 27.512 1.00 94.38 179 ARG A O 1
ATOM 1495 N N . LEU A 1 180 ? -22.466 5.458 25.369 1.00 94.38 180 LEU A N 1
ATOM 1496 C CA . LEU A 1 180 ? -23.912 5.608 25.534 1.00 94.38 180 LEU A CA 1
ATOM 1497 C C . LEU A 1 180 ? -24.470 4.573 26.511 1.00 94.38 180 LEU A C 1
ATOM 1499 O O . LEU A 1 180 ? -25.216 4.934 27.416 1.00 94.38 180 LEU A O 1
ATOM 1503 N N . HIS A 1 181 ? -24.042 3.314 26.406 1.00 90.69 181 HIS A N 1
ATOM 1504 C CA . HIS A 1 181 ? -24.444 2.264 27.339 1.00 90.69 181 HIS A CA 1
ATOM 1505 C C . HIS A 1 181 ? -24.050 2.603 28.786 1.00 90.69 181 HIS A C 1
ATOM 1507 O O . HIS A 1 181 ? -24.880 2.540 29.691 1.00 90.69 181 HIS A O 1
ATOM 1513 N N . ARG A 1 182 ? -22.809 3.062 29.016 1.00 87.69 182 ARG A N 1
ATOM 1514 C CA . ARG A 1 182 ? -22.370 3.535 30.342 1.00 87.69 182 ARG A CA 1
ATOM 1515 C C . ARG A 1 182 ? -23.144 4.763 30.813 1.00 87.69 182 ARG A C 1
ATOM 1517 O O . ARG A 1 182 ? -23.378 4.895 32.009 1.00 87.69 182 ARG A O 1
ATOM 1524 N N . PHE A 1 183 ? -23.500 5.675 29.913 1.00 91.06 183 PHE A N 1
ATOM 1525 C CA . PHE A 1 183 ? -24.292 6.852 30.258 1.00 91.06 183 PHE A CA 1
ATOM 1526 C C . PHE A 1 183 ? -25.696 6.460 30.723 1.00 91.06 183 PHE A C 1
ATOM 1528 O O . PHE A 1 183 ? -26.120 6.917 31.780 1.00 91.06 183 PHE A O 1
ATOM 1535 N N . VAL A 1 184 ? -26.379 5.578 29.987 1.00 91.06 184 VAL A N 1
ATOM 1536 C CA . VAL A 1 184 ? -27.709 5.065 30.350 1.00 91.06 184 VAL A CA 1
ATOM 1537 C C . VAL A 1 184 ? -27.657 4.336 31.692 1.00 91.06 184 VAL A C 1
ATOM 1539 O O . VAL A 1 184 ? -28.385 4.705 32.604 1.00 91.06 184 VAL A O 1
ATOM 1542 N N . LEU A 1 185 ? -26.732 3.387 31.870 1.00 88.75 185 LEU A N 1
ATOM 1543 C CA . LEU A 1 185 ? -26.607 2.634 33.127 1.00 88.75 185 LEU A CA 1
ATOM 1544 C C . LEU A 1 185 ? -26.257 3.500 34.345 1.00 88.75 185 LEU A C 1
ATOM 1546 O O . LEU A 1 185 ? -26.562 3.131 35.476 1.00 88.75 185 LEU A O 1
ATOM 1550 N N . ASN A 1 186 ? -25.575 4.630 34.144 1.00 83.19 186 ASN A N 1
ATOM 1551 C CA . ASN A 1 186 ? -25.245 5.550 35.232 1.00 83.19 186 ASN A CA 1
ATOM 1552 C C . ASN A 1 186 ? -26.328 6.609 35.480 1.00 83.19 186 ASN A C 1
ATOM 1554 O O . ASN A 1 186 ? -26.303 7.228 36.543 1.00 83.19 186 ASN A O 1
ATOM 1558 N N . SER A 1 187 ? -27.221 6.863 34.519 1.00 86.44 187 SER A N 1
ATOM 1559 C CA . SER A 1 187 ? -28.299 7.851 34.647 1.00 86.44 187 SER A CA 1
ATOM 1560 C C . SER A 1 187 ? -29.616 7.244 35.135 1.00 86.44 187 SER A C 1
ATOM 1562 O O . SER A 1 187 ? -30.454 7.970 35.673 1.00 86.44 187 SER A O 1
ATOM 1564 N N . THR A 1 188 ? -29.796 5.927 35.009 1.00 88.19 188 THR A N 1
ATOM 1565 C CA . THR A 1 188 ? -30.936 5.212 35.590 1.00 88.19 188 THR A CA 1
ATOM 1566 C C . THR A 1 188 ? -30.895 5.258 37.115 1.00 88.19 188 THR A C 1
ATOM 1568 O O . THR A 1 188 ? -29.851 5.052 37.732 1.00 88.19 188 THR A O 1
ATOM 1571 N N . ARG A 1 189 ? -32.056 5.509 37.733 1.00 86.69 189 ARG A N 1
ATOM 1572 C CA . ARG A 1 189 ? -32.221 5.414 39.195 1.00 86.69 189 ARG A CA 1
ATOM 1573 C C . ARG A 1 189 ? -32.277 3.970 39.687 1.00 86.69 189 ARG A C 1
ATOM 1575 O O . ARG A 1 189 ? -32.002 3.737 40.857 1.00 86.69 189 ARG A O 1
ATOM 1582 N N . ASP A 1 190 ? -32.604 3.038 38.799 1.00 90.94 190 ASP A N 1
ATOM 1583 C CA . ASP A 1 190 ? -32.643 1.616 39.105 1.00 90.94 190 ASP A CA 1
ATOM 1584 C C . ASP A 1 190 ? -31.231 1.040 39.162 1.00 90.94 190 ASP A C 1
ATOM 1586 O O . ASP A 1 190 ? -30.380 1.311 38.307 1.00 90.94 190 ASP A O 1
ATOM 1590 N N . MET A 1 191 ? -30.984 0.220 40.179 1.00 89.44 191 MET A N 1
ATOM 1591 C CA . MET A 1 191 ? -29.719 -0.474 40.332 1.00 89.44 191 MET A CA 1
ATOM 1592 C C . MET A 1 191 ? -29.670 -1.691 39.410 1.00 89.44 191 MET A C 1
ATOM 1594 O O . MET A 1 191 ? -30.324 -2.702 39.646 1.00 89.44 191 MET A O 1
ATOM 1598 N N . VAL A 1 192 ? -28.820 -1.607 38.390 1.00 91.06 192 VAL A N 1
ATOM 1599 C CA . VAL A 1 192 ? -28.458 -2.744 37.537 1.00 91.06 192 VAL A CA 1
ATOM 1600 C C . VAL A 1 192 ? -27.228 -3.443 38.109 1.00 91.06 192 VAL A C 1
ATOM 1602 O O . VAL A 1 192 ? -26.214 -2.785 38.379 1.00 91.06 192 VAL A O 1
ATOM 1605 N N . ILE A 1 193 ? -27.315 -4.766 38.263 1.00 90.38 193 ILE A N 1
ATOM 1606 C CA . ILE A 1 193 ? -26.207 -5.646 38.639 1.00 90.38 193 ILE A CA 1
ATOM 1607 C C . ILE A 1 193 ? -26.059 -6.734 37.575 1.00 90.38 193 ILE A C 1
ATOM 1609 O O . ILE A 1 193 ? -27.035 -7.375 37.200 1.00 90.38 193 ILE A O 1
ATOM 1613 N N . VAL A 1 194 ? -24.829 -6.955 37.116 1.00 90.56 194 VAL A N 1
ATOM 1614 C CA . VAL A 1 194 ? -24.453 -8.120 36.310 1.00 90.56 194 VAL A CA 1
ATOM 1615 C C . VAL A 1 194 ? -23.621 -9.032 37.199 1.00 90.56 194 VAL A C 1
ATOM 1617 O O . VAL A 1 194 ? -22.616 -8.588 37.758 1.00 90.56 194 VAL A O 1
ATOM 1620 N N . HIS A 1 195 ? -24.026 -10.290 37.331 1.00 90.75 195 HIS A N 1
ATOM 1621 C CA . HIS A 1 195 ? -23.317 -11.295 38.118 1.00 90.75 195 HIS A CA 1
ATOM 1622 C C . HIS A 1 195 ? -22.893 -12.484 37.256 1.00 90.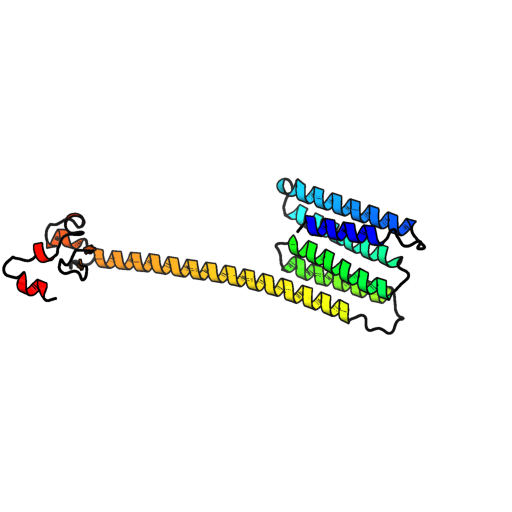75 195 HIS A C 1
ATOM 1624 O O . HIS A 1 195 ? -23.429 -12.707 36.171 1.00 90.75 195 HIS A O 1
ATOM 1630 N N . GLY A 1 196 ? -21.901 -13.232 37.733 1.00 86.75 196 GLY A N 1
ATOM 1631 C CA . GLY A 1 196 ? -21.503 -14.498 37.132 1.00 86.75 196 GLY A CA 1
ATOM 1632 C C . GLY A 1 196 ? -22.587 -15.567 37.284 1.00 86.75 196 GLY A C 1
ATOM 1633 O O . GLY A 1 196 ? -23.426 -15.494 38.181 1.00 86.75 196 GLY A O 1
ATOM 1634 N N . MET A 1 197 ? -22.528 -16.577 36.416 1.00 83.12 197 MET A N 1
ATOM 1635 C CA . MET A 1 197 ? -23.402 -17.763 36.448 1.00 83.12 197 MET A CA 1
ATOM 1636 C C . MET A 1 197 ? -22.975 -18.790 37.516 1.00 83.12 197 MET A C 1
ATOM 1638 O O . MET A 1 197 ? -23.565 -19.861 37.622 1.00 83.12 197 MET A O 1
ATOM 1642 N N . ASP A 1 198 ? -21.925 -18.498 38.285 1.00 80.00 198 ASP A N 1
ATOM 1643 C CA . ASP A 1 198 ? -21.408 -19.393 39.318 1.00 80.00 198 ASP A CA 1
ATOM 1644 C C . ASP A 1 198 ? -22.359 -19.459 40.521 1.00 80.00 198 ASP A C 1
ATOM 1646 O O . ASP A 1 198 ? -23.082 -18.508 40.813 1.00 80.00 198 ASP A O 1
ATOM 1650 N N . ALA A 1 199 ? -22.286 -20.538 41.308 1.00 76.44 199 ALA A N 1
ATOM 1651 C CA . ALA A 1 199 ? -23.126 -20.738 42.499 1.00 76.44 199 ALA A CA 1
ATOM 1652 C C . ALA A 1 199 ? -22.993 -19.634 43.575 1.00 76.44 199 ALA A C 1
ATOM 1654 O O . ALA A 1 199 ? -23.814 -19.545 44.490 1.00 76.44 199 ALA A O 1
ATOM 1655 N N . SER A 1 200 ? -21.941 -18.816 43.498 1.00 74.12 200 SER A N 1
ATOM 1656 C CA . SER A 1 200 ? -21.707 -17.663 44.367 1.00 74.12 200 SER A CA 1
ATOM 1657 C C . SER A 1 200 ? -22.310 -16.359 43.831 1.00 74.12 200 SER A C 1
ATOM 1659 O O . SER A 1 200 ? -22.316 -15.377 44.572 1.00 74.12 200 SER A O 1
ATOM 1661 N N . ALA A 1 201 ? -22.808 -16.321 42.588 1.00 85.25 201 ALA A N 1
ATOM 1662 C CA . ALA A 1 201 ? -23.344 -15.131 41.923 1.00 85.25 201 ALA A CA 1
ATOM 1663 C C . ALA A 1 201 ? -22.454 -13.893 42.149 1.00 85.25 201 ALA A C 1
ATOM 1665 O O . ALA A 1 201 ? -22.891 -12.867 42.679 1.00 85.25 201 ALA A O 1
ATOM 1666 N N . SER A 1 202 ? -21.164 -14.024 41.824 1.00 89.06 202 SER A N 1
ATOM 1667 C CA . SER A 1 202 ? -20.178 -12.962 42.030 1.00 89.06 202 SER A CA 1
ATOM 1668 C C . SER A 1 202 ? -20.509 -11.741 41.167 1.00 89.06 202 SER A C 1
ATOM 1670 O O . SER A 1 202 ? -20.773 -11.860 39.970 1.00 89.06 202 SER A O 1
ATOM 1672 N N . VAL A 1 203 ? -20.516 -10.550 41.763 1.00 91.38 203 VAL A N 1
ATOM 1673 C CA . VAL A 1 203 ? -20.842 -9.308 41.047 1.00 91.38 203 VAL A CA 1
ATOM 1674 C C . VAL A 1 203 ? -19.716 -8.942 40.079 1.00 91.38 203 VAL A C 1
ATOM 1676 O O . VAL A 1 203 ? -18.594 -8.647 40.493 1.00 91.38 203 VAL A O 1
ATOM 1679 N N . LEU A 1 204 ? -20.032 -8.906 38.785 1.00 90.38 204 LEU A N 1
ATOM 1680 C CA . LEU A 1 204 ? -19.121 -8.512 37.705 1.00 90.38 204 LEU A CA 1
ATOM 1681 C C . LEU A 1 204 ? -19.228 -7.019 37.381 1.00 90.38 204 LEU A C 1
ATOM 1683 O O . LEU A 1 204 ? -18.244 -6.381 37.013 1.00 90.38 204 LEU A O 1
ATOM 1687 N N . TYR A 1 205 ? -20.426 -6.451 37.513 1.00 91.31 205 TYR A N 1
ATOM 1688 C CA . TYR A 1 205 ? -20.682 -5.032 37.300 1.00 91.31 205 TYR A CA 1
ATOM 1689 C C . TYR A 1 205 ? -21.858 -4.568 38.158 1.00 91.31 205 TYR A C 1
ATOM 1691 O O . TYR A 1 205 ? -22.845 -5.283 38.308 1.00 91.31 205 TYR A O 1
ATOM 1699 N N . VAL A 1 206 ? -21.776 -3.343 38.674 1.00 91.19 206 VAL A N 1
ATOM 1700 C CA . VAL A 1 206 ? -22.866 -2.680 39.395 1.00 91.19 206 VAL A CA 1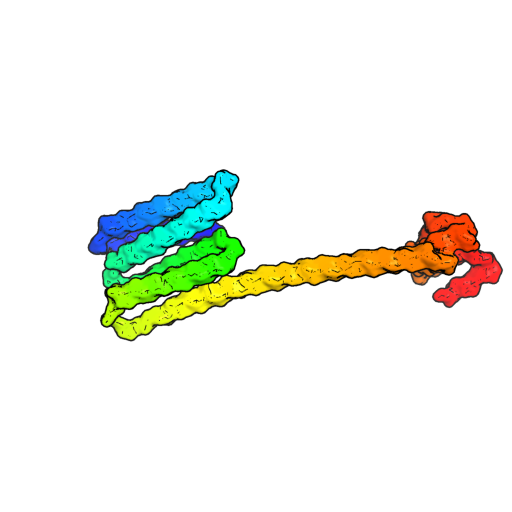
ATOM 1701 C C . VAL A 1 206 ? -22.937 -1.207 38.989 1.00 91.19 206 VAL A C 1
ATOM 1703 O O . VAL A 1 206 ? -21.917 -0.521 38.920 1.00 91.19 206 VAL A O 1
ATOM 1706 N N . SER A 1 207 ? -24.138 -0.716 38.690 1.00 92.44 207 SER A N 1
ATOM 1707 C CA . SER A 1 207 ? -24.407 0.700 38.372 1.00 92.44 207 SER A CA 1
ATOM 1708 C C . SER A 1 207 ? -24.171 1.639 39.571 1.00 92.44 207 SER A C 1
ATOM 1710 O O . SER A 1 207 ? -24.164 1.205 40.723 1.00 92.44 207 SER A O 1
ATOM 1712 N N . ARG A 1 208 ? -23.991 2.951 39.336 1.00 89.62 208 ARG A N 1
ATOM 1713 C CA . ARG A 1 208 ? -23.773 3.939 40.423 1.00 89.62 208 ARG A CA 1
ATOM 1714 C C . ARG A 1 208 ? -24.968 4.100 41.365 1.00 89.62 208 ARG A C 1
ATOM 1716 O O . ARG A 1 208 ? -24.782 4.559 42.492 1.00 89.62 208 ARG A O 1
ATOM 1723 N N . ALA A 1 209 ? -26.162 3.702 40.930 1.00 89.94 209 ALA A N 1
ATOM 1724 C CA . ALA A 1 209 ? -27.382 3.765 41.726 1.00 89.94 209 ALA A CA 1
ATOM 1725 C C . ALA A 1 209 ? -27.310 2.932 43.023 1.00 89.94 209 ALA A C 1
ATOM 1727 O O . ALA A 1 209 ? -28.067 3.201 43.955 1.00 89.94 209 ALA A O 1
ATOM 1728 N N . CYS A 1 210 ? -26.364 1.985 43.142 1.00 90.62 210 CYS A N 1
ATOM 1729 C CA . CYS A 1 210 ? -26.163 1.207 44.368 1.00 90.62 210 CYS A CA 1
ATOM 1730 C C . CYS A 1 210 ? -25.883 2.077 45.605 1.00 90.62 210 CYS A C 1
ATOM 1732 O O . CYS A 1 210 ? -26.329 1.735 46.696 1.00 90.62 210 CYS A O 1
ATOM 1734 N N . GLY A 1 211 ? -25.206 3.220 45.443 1.00 89.44 211 GLY A N 1
ATOM 1735 C CA . GLY A 1 211 ? -24.909 4.127 46.554 1.00 89.44 211 GLY A CA 1
ATOM 1736 C C . GLY A 1 211 ? -26.164 4.803 47.094 1.00 89.44 211 GLY A C 1
ATOM 1737 O O . GLY A 1 211 ? -26.374 4.840 48.299 1.00 89.44 211 GLY A O 1
ATOM 1738 N N . SER A 1 212 ? -27.039 5.280 46.205 1.00 88.31 212 SER A N 1
ATOM 1739 C CA . SER A 1 212 ? -28.315 5.884 46.599 1.00 88.31 212 SER A CA 1
ATOM 1740 C C . SER A 1 212 ? -29.345 4.864 47.086 1.00 88.31 212 SER A C 1
ATOM 1742 O O . SER A 1 212 ? -30.160 5.206 47.934 1.00 88.31 212 SER A O 1
ATOM 1744 N N . MET A 1 213 ? -29.335 3.638 46.550 1.00 90.25 213 MET A N 1
ATOM 1745 C CA . MET A 1 213 ? -30.339 2.616 46.878 1.00 90.25 213 MET A CA 1
ATOM 1746 C C . MET A 1 213 ? -29.964 1.760 48.090 1.00 90.25 213 MET A C 1
ATOM 1748 O O . MET A 1 213 ? -30.819 1.494 48.927 1.00 90.25 213 MET A O 1
ATOM 1752 N N . LEU A 1 214 ? -28.710 1.310 48.177 1.00 88.94 214 LEU A N 1
ATOM 1753 C CA . LEU A 1 214 ? -28.240 0.389 49.218 1.00 88.94 214 LEU A CA 1
ATOM 1754 C C . LEU A 1 214 ? -27.221 1.019 50.181 1.00 88.94 214 LEU A C 1
ATOM 1756 O O . LEU A 1 214 ? -26.884 0.401 51.185 1.00 88.94 214 LEU A O 1
ATOM 1760 N N . GLY A 1 215 ? -26.689 2.207 49.877 1.00 90.62 215 GLY A N 1
ATOM 1761 C CA . GLY A 1 215 ? -25.659 2.860 50.696 1.00 90.62 215 GLY A CA 1
ATOM 1762 C C . GLY A 1 215 ? -24.232 2.339 50.482 1.00 90.62 215 GLY A C 1
ATOM 1763 O O . GLY A 1 215 ? -23.313 2.817 51.141 1.00 90.62 215 GLY A O 1
ATOM 1764 N N . TYR A 1 216 ? -24.018 1.395 49.560 1.00 90.38 216 TYR A N 1
ATOM 1765 C CA . TYR A 1 216 ? -22.695 0.831 49.264 1.00 90.38 216 TYR A CA 1
ATOM 1766 C C . TYR A 1 216 ? -22.008 1.533 48.092 1.00 90.38 216 TYR A C 1
ATOM 1768 O O . TYR A 1 216 ? -22.651 1.918 47.110 1.00 90.38 216 TYR A O 1
ATOM 1776 N N . HIS A 1 217 ? -20.676 1.624 48.133 1.00 91.12 217 HIS A N 1
ATOM 1777 C CA . HIS A 1 217 ? -19.903 2.070 46.981 1.00 91.12 217 HIS A CA 1
ATOM 1778 C C . HIS A 1 217 ? -19.714 0.917 45.978 1.00 91.12 217 HIS A C 1
ATOM 1780 O O . HIS A 1 217 ? -19.578 -0.244 46.358 1.00 91.12 217 HIS A O 1
ATOM 1786 N N . GLN A 1 218 ? -19.643 1.222 44.675 1.00 90.81 218 GLN A N 1
ATOM 1787 C CA . GLN A 1 218 ? -19.515 0.203 43.614 1.00 90.81 218 GLN A CA 1
ATOM 1788 C C . GLN A 1 218 ? -18.322 -0.743 43.837 1.00 90.81 218 GLN A C 1
ATOM 1790 O O . GLN A 1 218 ? -18.399 -1.933 43.551 1.00 90.81 218 GLN A O 1
ATOM 1795 N N . ARG A 1 219 ? -17.217 -0.202 44.364 1.00 91.38 219 ARG A N 1
ATOM 1796 C CA . ARG A 1 219 ? -15.988 -0.957 44.666 1.00 91.38 219 ARG A CA 1
ATOM 1797 C C . ARG A 1 219 ? -16.166 -1.989 45.780 1.00 91.38 219 ARG A C 1
ATOM 1799 O O . ARG A 1 219 ? -15.450 -2.977 45.764 1.00 91.38 219 ARG A O 1
ATOM 1806 N N . ASP A 1 220 ? -17.110 -1.770 46.691 1.00 90.25 220 ASP A N 1
ATOM 1807 C CA . ASP A 1 220 ? -17.352 -2.653 47.839 1.00 90.25 220 ASP A CA 1
ATOM 1808 C C . ASP A 1 220 ? -18.228 -3.851 47.451 1.00 90.25 220 ASP A C 1
ATOM 1810 O O . ASP A 1 220 ? -18.213 -4.892 48.105 1.00 90.25 220 ASP A O 1
ATOM 1814 N N . LEU A 1 221 ? -19.022 -3.683 46.388 1.00 89.81 221 LEU A N 1
ATOM 1815 C CA . LEU A 1 221 ? -19.909 -4.709 45.849 1.00 89.81 221 LEU A CA 1
ATOM 1816 C C . LEU A 1 221 ? -19.256 -5.517 44.727 1.00 89.81 221 LEU A C 1
ATOM 1818 O O . LEU A 1 221 ? -19.632 -6.667 44.524 1.00 89.81 221 LEU A O 1
ATOM 1822 N N . LEU A 1 222 ? -18.291 -4.944 44.003 1.00 91.25 222 LEU A N 1
ATOM 1823 C CA . LEU A 1 222 ? -17.539 -5.648 42.963 1.00 91.25 222 LEU A CA 1
ATOM 1824 C C . LEU A 1 222 ? -16.863 -6.905 43.530 1.00 91.25 222 LEU A C 1
ATOM 1826 O O . LEU A 1 222 ? -16.198 -6.852 44.560 1.00 91.25 222 LEU A O 1
ATOM 1830 N N . HIS A 1 223 ? -17.030 -8.030 42.833 1.00 88.12 223 HIS A N 1
ATOM 1831 C CA . HIS A 1 223 ? -16.545 -9.365 43.209 1.00 88.12 223 HIS A CA 1
ATOM 1832 C C . HIS A 1 223 ? -17.135 -9.967 44.490 1.00 88.12 223 HIS A C 1
ATOM 1834 O O . HIS A 1 223 ? -16.762 -11.080 44.860 1.00 88.12 223 HIS A O 1
ATOM 1840 N N . ARG A 1 224 ? -18.088 -9.294 45.141 1.00 88.81 224 ARG A N 1
ATOM 1841 C CA . ARG A 1 224 ? -18.799 -9.855 46.289 1.00 88.81 224 ARG A CA 1
ATOM 1842 C C . ARG A 1 224 ? -19.886 -10.826 45.830 1.00 88.81 224 ARG A C 1
ATOM 1844 O O . ARG A 1 224 ? -20.414 -10.696 44.724 1.00 88.81 224 ARG A O 1
ATOM 1851 N N . SER A 1 225 ? -20.220 -11.809 46.663 1.00 87.88 225 SER A N 1
ATOM 1852 C CA . SER A 1 225 ? -21.348 -12.704 46.402 1.00 87.88 225 SER A CA 1
ATOM 1853 C C . SER A 1 225 ? -22.666 -11.968 46.628 1.00 87.88 225 SER A C 1
ATOM 1855 O O . SER A 1 225 ? -22.886 -11.405 47.701 1.00 87.88 225 SER A O 1
ATOM 1857 N N . LEU A 1 226 ? -23.573 -12.003 45.647 1.00 86.81 226 LEU A N 1
ATOM 1858 C CA . LEU A 1 226 ? -24.920 -11.450 45.821 1.00 86.81 226 LEU A CA 1
ATOM 1859 C C . LEU A 1 226 ? -25.706 -12.149 46.932 1.00 86.81 226 LEU A C 1
ATOM 1861 O O . LEU A 1 226 ? -26.516 -11.516 47.602 1.00 86.81 226 LEU A O 1
ATOM 1865 N N . VAL A 1 227 ? -25.434 -13.434 47.163 1.00 85.06 227 VAL A N 1
ATOM 1866 C CA . VAL A 1 227 ? -26.125 -14.248 48.170 1.00 85.06 227 VAL A CA 1
ATOM 1867 C C . VAL A 1 227 ? -25.868 -13.729 49.590 1.00 85.06 227 VAL A C 1
ATOM 1869 O O . VAL A 1 227 ? -26.742 -13.837 50.442 1.00 85.06 227 VAL A O 1
ATOM 1872 N N . GLU A 1 228 ? -24.710 -13.107 49.838 1.00 84.38 228 GLU A N 1
ATOM 1873 C CA . GLU A 1 228 ? -24.380 -12.482 51.130 1.00 84.38 228 GLU A CA 1
ATOM 1874 C C . GLU A 1 228 ? -25.188 -11.212 51.420 1.00 84.38 228 GLU A C 1
ATOM 1876 O O . GLU A 1 228 ? -25.314 -10.812 52.575 1.00 84.38 228 GLU A O 1
ATOM 1881 N N . LEU A 1 229 ? -25.689 -10.549 50.376 1.00 84.88 229 LEU A N 1
ATOM 1882 C CA . LEU A 1 229 ? -26.452 -9.304 50.492 1.00 84.88 229 LEU A CA 1
ATOM 1883 C C . LEU A 1 229 ? -27.951 -9.570 50.665 1.00 84.88 229 LEU A C 1
ATOM 1885 O O . LEU A 1 229 ? -28.696 -8.677 51.066 1.00 84.88 229 LEU A O 1
ATOM 1889 N N . VAL A 1 230 ? -28.397 -10.790 50.361 1.00 86.25 230 VAL A N 1
ATOM 1890 C CA . VAL A 1 230 ? -29.779 -11.227 50.552 1.00 86.25 230 VAL A CA 1
ATOM 1891 C C . VAL A 1 230 ? -29.995 -11.578 52.022 1.00 86.25 230 VAL A C 1
ATOM 1893 O O . VAL A 1 230 ? -29.157 -12.206 52.667 1.00 86.25 230 VAL A O 1
ATOM 1896 N N . HIS A 1 231 ? -31.148 -11.189 52.565 1.00 87.56 231 HIS A N 1
ATOM 1897 C CA . HIS A 1 231 ? -31.513 -11.518 53.938 1.00 87.56 231 HIS A CA 1
ATOM 1898 C C . HIS A 1 231 ? -31.491 -13.049 54.162 1.00 87.56 231 HIS A C 1
ATOM 1900 O O . HIS A 1 231 ? -32.023 -13.778 53.320 1.00 87.56 231 HIS A O 1
ATOM 1906 N N . PRO A 1 232 ? -30.954 -13.572 55.288 1.00 86.44 232 PRO A N 1
ATOM 1907 C CA . PRO A 1 232 ? -30.740 -15.013 55.491 1.00 86.44 232 PRO A CA 1
ATOM 1908 C C . PRO A 1 232 ? -31.976 -15.898 55.273 1.00 86.44 232 PRO A C 1
ATOM 1910 O O . PRO A 1 232 ? -31.854 -17.047 54.857 1.00 86.44 232 PRO A O 1
ATOM 1913 N N . GLN A 1 233 ? -33.173 -15.360 55.524 1.00 88.75 233 GLN A N 1
ATOM 1914 C CA . GLN A 1 233 ? -34.442 -16.076 55.345 1.00 88.75 233 GLN A CA 1
ATOM 1915 C C . GLN A 1 233 ? -34.877 -16.221 53.875 1.00 88.75 233 GLN A C 1
ATOM 1917 O O . GLN A 1 233 ? -35.686 -17.096 53.571 1.00 88.75 233 GLN A O 1
ATOM 1922 N N . ASP A 1 234 ? -34.333 -15.412 52.963 1.00 86.75 234 ASP A N 1
ATOM 1923 C CA . ASP A 1 234 ? -34.665 -15.421 51.531 1.00 86.75 234 ASP A CA 1
ATOM 1924 C C . ASP A 1 234 ? -33.529 -15.962 50.647 1.00 86.75 234 ASP A C 1
ATOM 1926 O O . ASP A 1 234 ? -33.718 -16.170 49.447 1.00 86.75 234 ASP A O 1
ATOM 1930 N N . VAL A 1 235 ? -32.372 -16.282 51.239 1.00 83.62 235 VAL A N 1
ATOM 1931 C CA . VAL A 1 235 ? -31.213 -16.879 50.550 1.00 83.62 235 VAL A CA 1
ATOM 1932 C C . VAL A 1 235 ? -31.594 -18.132 49.757 1.00 83.62 235 VAL A C 1
ATOM 1934 O O . VAL A 1 235 ? -31.108 -18.335 48.645 1.00 83.62 235 VAL A O 1
ATOM 1937 N N . TRP A 1 236 ? -32.491 -18.965 50.294 1.00 82.00 236 TRP A N 1
ATOM 1938 C CA . TRP A 1 236 ? -32.913 -20.197 49.626 1.00 82.00 236 TRP A CA 1
ATOM 1939 C C . TRP A 1 236 ? -33.682 -19.942 48.321 1.00 82.00 236 TRP A C 1
ATOM 1941 O O . TRP A 1 236 ? -33.571 -20.751 47.407 1.00 82.00 236 TRP A O 1
ATOM 1951 N N . LYS A 1 237 ? -34.413 -18.823 48.203 1.00 80.94 237 LYS A N 1
ATOM 1952 C CA . LYS A 1 237 ? -35.105 -18.435 46.960 1.00 80.94 237 LYS A CA 1
ATOM 1953 C C . LYS A 1 237 ? -34.126 -17.870 45.938 1.00 80.94 237 LYS A C 1
ATOM 1955 O O . LYS A 1 237 ? -34.244 -18.153 44.753 1.00 80.94 237 LYS A O 1
ATOM 1960 N N . ALA A 1 238 ? -33.151 -17.091 46.405 1.00 75.62 238 ALA A N 1
ATOM 1961 C CA . ALA A 1 238 ? -32.165 -16.437 45.550 1.00 75.62 238 ALA A CA 1
ATOM 1962 C C . ALA A 1 238 ? -31.182 -17.421 44.892 1.00 75.62 238 ALA A C 1
ATOM 1964 O O . ALA A 1 238 ? -30.659 -17.131 43.826 1.00 75.62 238 ALA A O 1
ATOM 1965 N N . ARG A 1 239 ? -30.946 -18.591 45.502 1.00 69.69 239 ARG A N 1
ATOM 1966 C CA . ARG A 1 239 ? -30.028 -19.626 44.988 1.00 69.69 239 ARG A CA 1
ATOM 1967 C C . ARG A 1 239 ? -30.583 -20.472 43.834 1.00 69.69 239 ARG A C 1
ATOM 1969 O O . ARG A 1 239 ? -29.855 -21.315 43.322 1.00 69.69 239 ARG A O 1
ATOM 1976 N N . VAL A 1 240 ? -31.870 -20.324 43.516 1.00 61.03 240 VAL A N 1
ATOM 1977 C CA . VAL A 1 240 ? -32.603 -21.150 42.535 1.00 61.03 240 VAL A CA 1
ATOM 1978 C C . VAL A 1 240 ? -32.730 -20.451 41.168 1.00 61.03 240 VAL A C 1
ATOM 1980 O O . VAL A 1 240 ? -33.166 -21.077 40.205 1.00 61.03 240 VAL A O 1
ATOM 1983 N N . LEU A 1 241 ? -32.337 -19.175 41.082 1.00 54.09 241 LEU A N 1
ATOM 1984 C CA . LEU A 1 241 ? -32.237 -18.389 39.845 1.00 54.09 241 LEU A CA 1
ATOM 1985 C C . LEU A 1 241 ? -30.867 -18.578 39.189 1.00 54.09 241 LEU A C 1
ATOM 1987 O O . LEU A 1 241 ? -30.841 -18.637 37.941 1.00 54.09 241 LEU A O 1
#

pLDDT: mean 74.01, std 13.29, range [47.38, 96.94]

Radius of gyration: 36.21 Å; chains: 1; bounding box: 69×40×100 Å